Protein AF-A0A4S4ZX40-F1 (afdb_monomer_lite)

pLDDT: mean 78.34, std 11.12, range [43.69, 95.88]

Radius of gyration: 21.22 Å; chains: 1; bounding box: 62×54×47 Å

Structure (mmCIF, N/CA/C/O backbone):
data_AF-A0A4S4ZX40-F1
#
_entry.id   AF-A0A4S4ZX40-F1
#
loop_
_atom_site.group_PDB
_atom_site.id
_atom_site.type_symbol
_atom_site.label_atom_id
_atom_site.label_alt_id
_atom_site.label_comp_id
_atom_site.label_asym_id
_atom_site.label_entity_id
_atom_site.label_seq_id
_atom_site.pdbx_PDB_ins_code
_atom_site.Cartn_x
_atom_site.Cartn_y
_atom_site.Cartn_z
_atom_site.occupancy
_atom_site.B_iso_or_equiv
_atom_site.auth_seq_id
_atom_site.auth_comp_id
_atom_site.auth_asym_id
_atom_site.auth_atom_id
_atom_site.pdbx_PDB_model_num
ATOM 1 N N . MET A 1 1 ? 24.202 40.891 -24.559 1.00 53.03 1 MET A N 1
ATOM 2 C CA . MET A 1 1 ? 24.327 40.251 -23.229 1.00 53.03 1 MET A CA 1
ATOM 3 C C . MET A 1 1 ? 23.087 39.375 -22.987 1.00 53.03 1 MET A C 1
ATOM 5 O O . MET A 1 1 ? 22.323 39.650 -22.078 1.00 53.03 1 MET A O 1
ATOM 9 N N . GLU A 1 2 ? 22.856 38.345 -23.821 1.00 57.06 2 GLU A N 1
ATOM 10 C CA . GLU A 1 2 ? 21.586 37.573 -23.871 1.00 57.06 2 GLU A CA 1
ATOM 11 C C . GLU A 1 2 ? 21.808 36.047 -24.004 1.00 57.06 2 GLU A C 1
ATOM 13 O O . GLU A 1 2 ? 21.163 35.369 -24.791 1.00 57.06 2 GLU A O 1
ATOM 18 N N . VAL A 1 3 ? 22.753 35.474 -23.252 1.00 60.34 3 VAL A N 1
ATOM 19 C CA . VAL A 1 3 ? 23.106 34.036 -23.351 1.00 60.34 3 VAL A CA 1
ATOM 20 C C . VAL A 1 3 ? 22.563 33.105 -22.224 1.00 60.34 3 VAL A C 1
ATOM 22 O O . VAL A 1 3 ? 22.680 31.888 -22.374 1.00 60.34 3 VAL A O 1
ATOM 25 N N . PRO A 1 4 ? 21.921 33.547 -21.112 1.00 66.25 4 PRO A N 1
ATOM 26 C CA . PRO A 1 4 ? 21.525 32.604 -20.052 1.00 66.25 4 PRO A CA 1
ATOM 27 C C . PRO A 1 4 ? 20.227 31.813 -20.325 1.00 66.25 4 PRO A C 1
ATOM 29 O O . PRO A 1 4 ? 20.110 30.667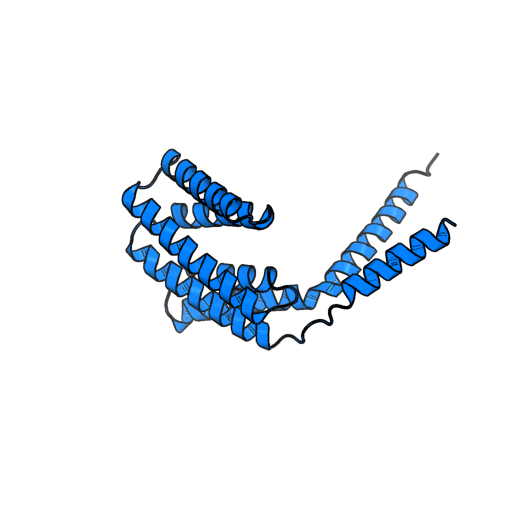 -19.887 1.00 66.25 4 PRO A O 1
ATOM 32 N N . LEU A 1 5 ? 19.257 32.363 -21.066 1.00 65.50 5 LEU A N 1
ATOM 33 C CA . LEU A 1 5 ? 17.928 31.741 -21.217 1.00 65.50 5 LEU A CA 1
ATOM 34 C C . LEU A 1 5 ? 17.917 30.546 -22.185 1.00 65.50 5 LEU A C 1
ATOM 36 O O . LEU A 1 5 ? 17.292 29.522 -21.894 1.00 65.50 5 LEU A O 1
ATOM 40 N N . GLU A 1 6 ? 18.667 30.615 -23.286 1.00 67.44 6 GLU A N 1
ATOM 41 C CA . GLU A 1 6 ? 18.732 29.521 -24.264 1.00 67.44 6 GLU A CA 1
ATOM 42 C C . GLU A 1 6 ? 19.413 28.267 -23.698 1.00 67.44 6 GLU A C 1
ATOM 44 O O . GLU A 1 6 ? 18.965 27.140 -23.932 1.00 67.44 6 GLU A O 1
ATOM 49 N N . GLN A 1 7 ? 20.444 28.445 -22.865 1.00 66.56 7 GLN A N 1
ATOM 50 C CA . GLN A 1 7 ? 21.125 27.336 -22.192 1.00 66.56 7 GLN A CA 1
ATOM 51 C C . GLN A 1 7 ? 20.225 26.662 -21.145 1.00 66.56 7 GLN A C 1
ATOM 53 O O . GLN A 1 7 ? 20.225 25.432 -21.021 1.00 66.56 7 GLN A O 1
ATOM 58 N N . MET A 1 8 ? 19.406 27.439 -20.424 1.00 61.94 8 MET A N 1
ATOM 59 C CA . MET A 1 8 ? 18.398 26.909 -19.497 1.00 61.94 8 MET A CA 1
ATOM 60 C C . MET A 1 8 ? 17.298 26.139 -20.238 1.00 61.94 8 MET A C 1
ATOM 62 O O . MET A 1 8 ? 16.892 25.063 -19.792 1.00 61.94 8 MET A O 1
ATOM 66 N N . TRP A 1 9 ? 16.851 26.624 -21.398 1.00 64.69 9 TRP A N 1
ATOM 67 C CA . TRP A 1 9 ? 15.854 25.945 -22.231 1.00 64.69 9 TRP A CA 1
ATOM 68 C C . TRP A 1 9 ? 16.387 24.660 -22.863 1.00 64.69 9 TRP A C 1
ATOM 70 O O . TRP A 1 9 ? 15.681 23.649 -22.870 1.00 64.69 9 TRP A O 1
ATOM 80 N N . ALA A 1 10 ? 17.639 24.643 -23.321 1.00 62.62 10 ALA A N 1
ATOM 81 C CA . ALA A 1 10 ? 18.286 23.439 -23.835 1.00 62.62 10 ALA A CA 1
ATOM 82 C C . ALA A 1 10 ? 18.445 22.367 -22.741 1.00 62.62 10 ALA A C 1
ATOM 84 O O . ALA A 1 10 ? 18.051 21.213 -22.940 1.00 62.62 10 ALA A O 1
ATOM 85 N N . ARG A 1 11 ? 18.917 22.747 -21.543 1.00 63.19 11 ARG A N 1
ATOM 86 C CA . ARG A 1 11 ? 19.001 21.847 -20.374 1.00 63.19 11 ARG A CA 1
ATOM 87 C C . ARG A 1 11 ? 17.622 21.354 -19.922 1.00 63.19 11 ARG A C 1
ATOM 89 O O . ARG A 1 11 ? 17.469 20.176 -19.596 1.00 63.19 11 ARG A O 1
ATOM 96 N N . SER A 1 12 ? 16.605 22.215 -19.965 1.00 67.94 12 SER A N 1
ATOM 97 C CA . SER A 1 12 ? 15.217 21.860 -19.651 1.00 67.94 12 SER A CA 1
ATOM 98 C C . SER A 1 12 ? 14.639 20.864 -20.662 1.00 67.94 12 SER A C 1
ATOM 100 O O . SER A 1 12 ? 14.124 19.819 -20.271 1.00 67.94 12 SER A O 1
ATOM 102 N N . ARG A 1 13 ? 14.807 21.095 -21.970 1.00 64.50 13 ARG A N 1
ATOM 103 C CA . ARG A 1 13 ? 14.329 20.187 -23.030 1.00 64.50 13 ARG A CA 1
ATOM 104 C C . ARG A 1 13 ? 14.999 18.814 -22.974 1.00 64.50 13 ARG A C 1
ATOM 106 O O . ARG A 1 13 ? 14.319 17.800 -23.143 1.00 64.50 13 ARG A O 1
ATOM 113 N N . LEU A 1 14 ? 16.300 18.762 -22.685 1.00 65.50 14 LEU A N 1
ATOM 114 C CA . LEU A 1 14 ? 17.032 17.509 -22.464 1.00 65.50 14 LEU A CA 1
ATOM 115 C C . LEU A 1 14 ? 16.528 16.775 -21.206 1.00 65.50 14 LEU A C 1
ATOM 117 O O . LEU A 1 14 ? 16.304 15.563 -21.243 1.00 65.50 14 LEU A O 1
ATOM 121 N N . SER A 1 15 ? 16.245 17.509 -20.125 1.00 77.00 15 SER A N 1
ATOM 122 C CA . SER A 1 15 ? 15.637 16.975 -18.896 1.00 77.00 15 SER A CA 1
ATOM 123 C C . SER A 1 15 ? 14.223 16.423 -19.132 1.00 77.00 15 SER A C 1
ATOM 125 O O . SER A 1 15 ? 13.904 15.321 -18.675 1.00 77.00 15 SER A O 1
ATOM 127 N N . VAL A 1 16 ? 13.388 17.129 -19.900 1.00 81.88 16 VAL A N 1
ATOM 128 C CA . VAL A 1 16 ? 12.015 16.717 -20.236 1.00 81.88 16 VAL A CA 1
ATOM 129 C C 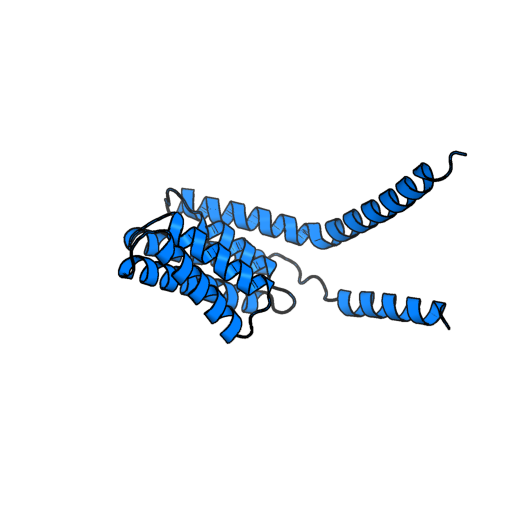. VAL A 1 16 ? 12.017 15.474 -21.120 1.00 81.88 16 VAL A C 1
ATOM 131 O O . VAL A 1 16 ? 11.327 14.509 -20.796 1.00 81.88 16 VAL A O 1
ATOM 134 N N . ARG A 1 17 ? 12.836 15.430 -22.180 1.00 80.31 17 ARG A N 1
ATOM 135 C CA . ARG A 1 17 ? 12.962 14.240 -23.041 1.00 80.31 17 ARG A CA 1
ATOM 136 C C . ARG A 1 17 ? 13.414 13.014 -22.248 1.00 80.31 17 ARG A C 1
ATOM 138 O O . ARG A 1 17 ? 12.835 11.940 -22.405 1.00 80.31 17 ARG A O 1
ATOM 145 N N . GLY A 1 18 ? 14.373 13.182 -21.335 1.00 81.56 18 GLY A N 1
ATOM 146 C CA . GLY A 1 18 ? 14.813 12.114 -20.435 1.00 81.56 18 GLY A CA 1
ATOM 147 C C . GLY A 1 18 ? 13.713 11.636 -19.479 1.00 81.56 18 GLY A C 1
ATOM 148 O O . GLY A 1 18 ? 13.552 10.432 -19.275 1.00 81.56 18 GLY A O 1
ATOM 149 N N . ARG A 1 19 ? 12.919 12.552 -18.909 1.00 81.69 19 ARG A N 1
ATOM 150 C CA . ARG A 1 19 ? 11.754 12.218 -18.065 1.00 81.69 19 ARG A CA 1
ATOM 151 C C . ARG A 1 19 ? 10.684 11.464 -18.857 1.00 81.69 19 ARG A C 1
ATOM 153 O O . ARG A 1 19 ? 10.195 10.442 -18.381 1.00 81.69 19 ARG A O 1
ATOM 160 N N . LEU A 1 20 ? 10.384 11.914 -20.074 1.00 87.06 20 LEU A N 1
ATOM 161 C CA . LEU A 1 20 ? 9.380 11.307 -20.947 1.00 87.06 20 LEU A CA 1
ATOM 162 C C . LEU A 1 20 ? 9.791 9.901 -21.398 1.00 87.06 20 LEU A C 1
ATOM 164 O O . LEU A 1 20 ? 8.974 8.985 -21.379 1.00 87.06 20 LEU A O 1
ATOM 168 N N . ALA A 1 21 ? 11.068 9.701 -21.737 1.00 80.38 21 ALA A N 1
ATOM 169 C CA . ALA A 1 21 ? 11.607 8.385 -22.072 1.00 80.38 21 ALA A CA 1
ATOM 170 C C . ALA A 1 21 ? 11.521 7.419 -20.878 1.00 80.38 21 ALA A C 1
ATOM 172 O O . ALA A 1 21 ? 11.084 6.277 -21.033 1.00 80.38 21 ALA A O 1
ATOM 173 N N . ARG A 1 22 ? 11.850 7.883 -19.662 1.00 77.38 22 ARG A N 1
ATOM 174 C CA . ARG A 1 22 ? 11.676 7.078 -18.442 1.00 77.38 22 ARG A CA 1
ATOM 175 C C . ARG A 1 22 ? 10.213 6.728 -18.191 1.00 77.38 22 ARG A C 1
ATOM 177 O O . ARG A 1 22 ? 9.938 5.577 -17.859 1.00 77.38 22 ARG A O 1
ATOM 184 N N . TRP A 1 23 ? 9.293 7.672 -18.376 1.00 84.38 23 TRP A N 1
ATOM 185 C CA . TRP A 1 23 ? 7.863 7.410 -18.229 1.00 84.38 23 TRP A CA 1
ATOM 186 C C . TRP A 1 23 ? 7.359 6.411 -19.274 1.00 84.38 23 TRP A C 1
ATOM 188 O O . TRP A 1 23 ? 6.785 5.402 -18.886 1.00 84.38 23 TRP A O 1
ATOM 198 N N . ARG A 1 24 ? 7.672 6.590 -20.566 1.00 82.75 24 ARG A N 1
ATOM 199 C CA . ARG A 1 24 ? 7.325 5.623 -21.632 1.00 82.75 24 ARG A CA 1
ATOM 200 C C . ARG A 1 24 ? 7.873 4.228 -21.344 1.00 82.75 24 ARG A C 1
ATOM 202 O O . ARG A 1 24 ? 7.204 3.239 -21.594 1.00 82.75 24 ARG A O 1
ATOM 209 N N . SER A 1 25 ? 9.060 4.138 -20.747 1.00 77.88 25 SER A N 1
ATOM 210 C CA . SER A 1 25 ? 9.650 2.854 -20.357 1.00 77.88 25 SER A CA 1
ATOM 211 C C . SER A 1 25 ? 8.920 2.152 -19.195 1.00 77.88 25 SER A C 1
ATOM 213 O O . SER A 1 25 ? 9.201 0.988 -18.921 1.00 77.88 25 SER A O 1
ATOM 215 N N . LYS A 1 26 ? 8.042 2.864 -18.475 1.00 79.44 26 LYS A N 1
ATOM 216 C CA . LYS A 1 26 ? 7.257 2.378 -17.328 1.00 79.44 26 LYS A CA 1
ATOM 217 C C . LYS A 1 26 ? 5.742 2.537 -17.525 1.00 79.44 26 LYS A C 1
ATOM 219 O O . LYS A 1 26 ? 4.989 2.175 -16.625 1.00 79.44 26 LYS A O 1
ATOM 224 N N . SER A 1 27 ? 5.285 3.059 -18.664 1.00 83.81 27 SER A N 1
ATOM 225 C CA . SER A 1 27 ? 3.883 3.438 -18.882 1.00 83.81 27 SER A CA 1
ATOM 226 C C . SER A 1 27 ? 2.946 2.243 -18.773 1.00 83.81 27 SER A C 1
ATOM 228 O O . SER A 1 27 ? 1.858 2.378 -18.230 1.00 83.81 27 SER A O 1
ATOM 230 N N . TRP A 1 28 ? 3.406 1.065 -19.199 1.00 83.50 28 TRP A N 1
ATOM 231 C CA . TRP A 1 28 ? 2.675 -0.186 -19.029 1.00 83.50 28 TRP A CA 1
ATOM 232 C C . TRP A 1 28 ? 2.375 -0.499 -17.558 1.00 83.50 28 TRP A C 1
ATOM 234 O O . TRP A 1 28 ? 1.237 -0.786 -17.211 1.00 83.50 28 TRP A O 1
ATOM 244 N N . VAL A 1 29 ? 3.375 -0.383 -16.675 1.00 80.81 29 VAL A N 1
ATOM 245 C CA . VAL A 1 29 ? 3.196 -0.623 -15.231 1.00 80.81 29 VAL A CA 1
ATOM 246 C C . VAL A 1 29 ? 2.250 0.412 -14.628 1.00 80.81 29 VAL A C 1
ATOM 248 O O . VAL A 1 29 ? 1.393 0.062 -13.827 1.00 80.81 29 VAL A O 1
ATOM 251 N N . VAL A 1 30 ? 2.367 1.678 -15.040 1.00 85.31 30 VAL A N 1
ATOM 252 C CA . VAL A 1 30 ? 1.467 2.748 -14.583 1.00 85.31 30 VAL A CA 1
ATOM 253 C C . VAL A 1 30 ? 0.022 2.458 -14.994 1.00 85.31 30 VAL A C 1
ATOM 255 O O . VAL A 1 30 ? -0.863 2.496 -14.144 1.00 85.31 30 VAL A O 1
ATOM 258 N N . ALA A 1 31 ? -0.211 2.127 -16.266 1.00 89.00 31 ALA A N 1
ATOM 259 C CA . ALA A 1 31 ? -1.538 1.799 -16.7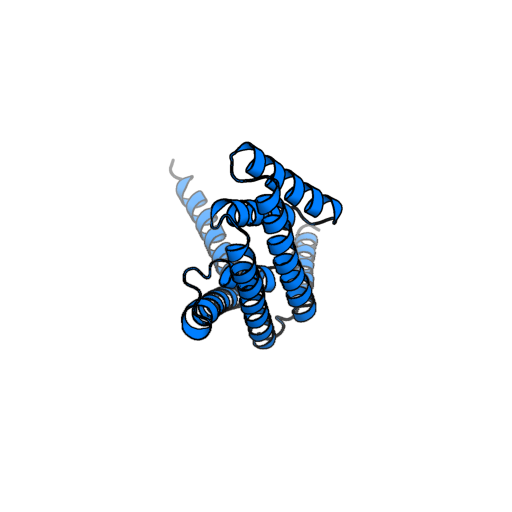81 1.00 89.00 31 ALA A CA 1
ATOM 260 C C . ALA A 1 31 ? -2.124 0.575 -16.072 1.00 89.00 31 ALA A C 1
ATOM 262 O O . ALA A 1 31 ? -3.272 0.594 -15.647 1.00 89.00 31 ALA A O 1
ATOM 263 N N . GLN A 1 32 ? -1.317 -0.463 -15.877 1.00 87.38 32 GLN A N 1
ATOM 264 C CA . GLN A 1 32 ? -1.746 -1.670 -15.190 1.00 87.38 32 GLN A CA 1
ATOM 265 C C . GLN A 1 32 ? -2.114 -1.406 -13.722 1.00 87.38 32 GLN A C 1
ATOM 267 O O . GLN A 1 32 ? -3.147 -1.891 -13.277 1.00 87.38 32 GLN A O 1
ATOM 272 N N . CYS A 1 33 ? -1.314 -0.639 -12.972 1.00 88.56 33 CYS A N 1
ATOM 273 C CA . CYS A 1 33 ? -1.660 -0.271 -11.597 1.00 88.56 33 CYS A CA 1
ATOM 274 C C . CYS A 1 33 ? -2.941 0.570 -11.542 1.00 88.56 33 CYS A C 1
ATOM 276 O O . CYS A 1 33 ? -3.765 0.347 -10.663 1.00 88.56 33 CYS A O 1
ATOM 278 N N . ALA A 1 34 ? -3.124 1.504 -12.481 1.00 91.31 34 ALA A N 1
ATOM 279 C CA . ALA A 1 34 ? -4.328 2.329 -12.554 1.00 91.31 34 ALA A CA 1
ATOM 280 C C . ALA A 1 34 ? -5.582 1.488 -12.850 1.00 91.31 34 ALA A C 1
ATOM 282 O O . ALA A 1 34 ? -6.593 1.631 -12.169 1.00 91.31 34 ALA A O 1
ATOM 283 N N . ILE A 1 35 ? -5.495 0.568 -13.816 1.00 94.19 35 ILE A N 1
ATOM 284 C CA . ILE A 1 35 ? -6.587 -0.356 -14.149 1.00 94.19 35 ILE A CA 1
ATOM 285 C C . ILE A 1 35 ? -6.871 -1.286 -12.968 1.00 94.19 35 ILE A C 1
ATOM 287 O O . ILE A 1 35 ? -8.022 -1.435 -12.582 1.00 94.19 35 ILE A O 1
ATOM 291 N N . ALA A 1 36 ? -5.839 -1.873 -12.357 1.00 92.06 36 ALA A N 1
ATOM 292 C CA . ALA A 1 36 ? -6.000 -2.749 -11.200 1.00 92.06 36 ALA A CA 1
ATOM 293 C C . ALA A 1 36 ? -6.653 -2.026 -10.013 1.00 92.06 36 ALA A C 1
ATOM 295 O O . ALA A 1 36 ? -7.526 -2.595 -9.370 1.00 92.06 36 ALA A O 1
ATOM 296 N N . ALA A 1 37 ? -6.286 -0.769 -9.751 1.00 93.38 37 ALA A N 1
ATOM 297 C CA . ALA A 1 37 ? -6.935 0.041 -8.725 1.00 93.38 37 ALA A CA 1
ATOM 298 C C . ALA A 1 37 ? -8.427 0.253 -9.025 1.00 93.38 37 ALA A C 1
ATOM 300 O O . ALA A 1 37 ? -9.262 0.033 -8.153 1.00 93.38 37 ALA A O 1
ATOM 301 N N . GLY A 1 38 ? -8.764 0.628 -10.265 1.00 94.62 38 GLY A N 1
ATOM 302 C CA . GLY A 1 38 ? -10.154 0.826 -10.685 1.00 94.62 38 GLY A CA 1
ATOM 303 C C . GLY A 1 38 ? -10.986 -0.457 -10.615 1.00 94.62 38 GLY A C 1
ATOM 304 O O . GLY A 1 38 ? -12.105 -0.437 -10.117 1.00 94.62 38 GLY A O 1
ATOM 305 N N . VAL A 1 39 ? -10.420 -1.587 -11.044 1.00 95.88 39 VAL A N 1
ATOM 306 C CA . VAL A 1 39 ? -11.080 -2.899 -10.970 1.00 95.88 39 VAL A CA 1
ATOM 307 C C . VAL A 1 39 ? -11.263 -3.344 -9.520 1.00 95.88 39 VAL A C 1
ATOM 309 O O . VAL A 1 39 ? -12.328 -3.840 -9.178 1.00 95.88 39 VAL A O 1
ATOM 312 N N . ALA A 1 40 ? -10.263 -3.148 -8.656 1.00 93.94 40 ALA A N 1
ATOM 313 C CA . ALA A 1 40 ? -10.376 -3.484 -7.239 1.00 93.94 40 ALA A CA 1
ATOM 314 C C . ALA A 1 40 ? -11.474 -2.671 -6.546 1.00 93.94 40 ALA A C 1
ATOM 316 O O . ALA A 1 40 ? -12.254 -3.243 -5.789 1.00 93.94 40 ALA A O 1
ATOM 317 N N . TRP A 1 41 ? -11.568 -1.373 -6.851 1.00 95.06 41 TRP A N 1
ATOM 318 C CA . TRP A 1 41 ? -12.667 -0.536 -6.376 1.00 95.06 41 TRP A CA 1
ATOM 319 C C . TRP A 1 41 ? -14.016 -1.059 -6.864 1.00 95.06 41 TRP A C 1
ATOM 321 O O . TRP A 1 41 ? -14.896 -1.292 -6.050 1.00 95.06 41 TRP A O 1
ATOM 331 N N . TRP A 1 42 ? -14.170 -1.267 -8.174 1.00 95.19 42 TRP A N 1
ATOM 332 C CA . TRP A 1 42 ? -15.429 -1.723 -8.769 1.00 95.19 42 TRP A CA 1
ATOM 333 C C . TRP A 1 42 ? -15.891 -3.065 -8.188 1.00 95.19 42 TRP A C 1
ATOM 335 O O . TRP A 1 42 ? -17.052 -3.226 -7.834 1.00 95.19 42 TRP A O 1
ATOM 345 N N . ILE A 1 43 ? -14.976 -4.022 -8.002 1.00 93.44 43 ILE A N 1
ATOM 346 C CA . ILE A 1 43 ? -15.317 -5.308 -7.379 1.00 93.44 43 ILE A CA 1
ATOM 347 C C . ILE A 1 43 ? -15.788 -5.102 -5.936 1.00 93.44 43 ILE A C 1
ATOM 349 O O . ILE A 1 43 ? -16.805 -5.663 -5.540 1.00 93.44 43 ILE A O 1
ATOM 353 N N . ALA A 1 44 ? -15.074 -4.306 -5.143 1.00 90.69 44 ALA A N 1
ATOM 354 C CA . ALA A 1 44 ? -15.427 -4.105 -3.743 1.00 90.69 44 ALA A CA 1
ATOM 355 C C . ALA A 1 44 ? -16.725 -3.290 -3.569 1.00 90.69 44 ALA A C 1
ATOM 357 O O . ALA A 1 44 ? -17.557 -3.646 -2.737 1.00 90.69 44 ALA A O 1
ATOM 358 N N . ALA A 1 45 ? -16.939 -2.250 -4.380 1.00 90.31 45 ALA A N 1
ATOM 359 C CA . ALA A 1 45 ? -18.123 -1.398 -4.296 1.00 90.31 45 ALA A CA 1
ATOM 360 C C . ALA A 1 45 ? -19.360 -2.081 -4.889 1.00 90.31 45 ALA A C 1
ATOM 362 O O . ALA A 1 45 ? -20.361 -2.261 -4.205 1.00 90.31 45 ALA A O 1
ATOM 363 N N . ASP A 1 46 ? -19.287 -2.484 -6.159 1.00 92.38 46 ASP A N 1
ATOM 364 C CA . ASP A 1 46 ? -20.458 -2.896 -6.935 1.00 92.38 46 ASP A CA 1
ATOM 365 C C . ASP A 1 46 ? -20.759 -4.394 -6.807 1.00 92.38 46 ASP A C 1
ATOM 367 O O . ASP A 1 46 ? -21.913 -4.804 -6.914 1.00 92.38 46 ASP A O 1
ATOM 371 N N . LEU A 1 47 ? -19.734 -5.225 -6.587 1.00 91.81 47 LEU A N 1
ATOM 372 C CA . LEU A 1 47 ? -19.894 -6.682 -6.527 1.00 91.81 47 LEU A CA 1
ATOM 373 C C . LEU A 1 47 ? -20.043 -7.201 -5.094 1.00 91.81 47 LEU A C 1
ATOM 375 O O . LEU A 1 47 ? -20.825 -8.119 -4.856 1.00 91.81 47 LEU A O 1
ATOM 379 N N . VAL A 1 48 ? -19.286 -6.633 -4.151 1.00 89.31 48 VAL A N 1
ATOM 380 C CA . VAL A 1 48 ? -19.320 -7.017 -2.728 1.00 89.31 48 VAL A CA 1
ATOM 381 C C . VAL A 1 48 ? -20.241 -6.103 -1.910 1.00 89.31 48 VAL A C 1
ATOM 383 O O . VAL A 1 48 ? -20.793 -6.549 -0.907 1.00 89.31 48 VAL A O 1
ATOM 386 N N . GLY A 1 49 ? -20.481 -4.866 -2.359 1.00 86.75 49 GLY A N 1
ATOM 387 C CA . GLY A 1 49 ? -21.412 -3.939 -1.710 1.00 86.75 49 GLY A CA 1
ATOM 388 C C . GLY A 1 49 ? -20.786 -3.074 -0.613 1.00 86.75 49 GLY A C 1
ATOM 389 O O . GLY A 1 49 ? -21.498 -2.612 0.275 1.00 86.75 49 GLY A O 1
ATOM 390 N N . HIS A 1 50 ? -19.467 -2.867 -0.622 1.00 85.50 50 HIS A N 1
ATOM 391 C CA . HIS A 1 50 ? -18.816 -1.978 0.341 1.00 85.50 50 HIS A CA 1
ATOM 392 C C . HIS A 1 50 ? -19.098 -0.508 0.001 1.00 85.50 50 HIS A C 1
ATOM 394 O O . HIS A 1 50 ? -18.798 -0.056 -1.101 1.00 85.50 50 HIS A O 1
ATOM 400 N N . GLU A 1 51 ? -19.605 0.271 0.961 1.00 82.31 51 GLU A N 1
ATOM 401 C CA . GLU A 1 51 ? -19.924 1.691 0.735 1.00 82.31 51 GLU A CA 1
ATOM 402 C C . GLU A 1 51 ? -18.679 2.552 0.458 1.00 82.31 51 GLU A C 1
ATOM 404 O O . GLU A 1 51 ? -18.731 3.507 -0.316 1.00 82.31 51 GLU A O 1
ATOM 409 N N . THR A 1 52 ? -17.542 2.224 1.086 1.00 81.62 52 THR A N 1
ATOM 410 C CA . THR A 1 52 ? -16.291 2.996 0.979 1.00 81.62 52 THR A CA 1
ATOM 411 C C . THR A 1 52 ? -15.054 2.089 0.855 1.00 81.62 52 THR A C 1
ATOM 413 O O . THR A 1 52 ? -14.259 1.990 1.793 1.00 81.62 52 THR A O 1
ATOM 416 N N . PRO A 1 53 ? -14.833 1.432 -0.303 1.00 86.25 53 PRO A N 1
ATOM 417 C CA . PRO A 1 53 ? -13.789 0.420 -0.471 1.00 86.25 53 PRO A CA 1
ATOM 418 C C . PRO A 1 53 ? -12.393 1.022 -0.697 1.00 86.25 53 PRO A C 1
ATOM 420 O O . PRO A 1 53 ? -11.734 0.813 -1.719 1.00 86.25 53 PRO A O 1
ATOM 423 N N . PHE A 1 54 ? -11.931 1.843 0.244 1.00 84.75 54 PHE A N 1
ATOM 424 C CA . PHE A 1 54 ? -10.694 2.613 0.113 1.00 84.75 54 PHE A CA 1
ATOM 425 C C . PHE A 1 54 ? -9.440 1.726 0.099 1.00 84.75 54 PHE A C 1
ATOM 427 O O . PHE A 1 54 ? -8.436 2.065 -0.533 1.00 84.75 54 PHE A O 1
ATOM 434 N N . PHE A 1 55 ? -9.482 0.574 0.771 1.00 85.50 55 PHE A N 1
ATOM 435 C CA . PHE A 1 55 ? -8.307 -0.277 0.966 1.00 85.50 55 PHE A CA 1
ATOM 436 C C . PHE A 1 55 ? -8.051 -1.214 -0.216 1.00 85.50 55 PHE A C 1
ATOM 438 O O . PHE A 1 55 ? -6.893 -1.544 -0.486 1.00 85.50 55 PHE A O 1
ATOM 445 N N . ALA A 1 56 ? -9.087 -1.572 -0.978 1.00 89.19 56 ALA A N 1
ATOM 446 C CA . ALA A 1 56 ? -8.973 -2.423 -2.159 1.00 89.19 56 ALA A CA 1
ATOM 447 C C . ALA A 1 56 ? -8.031 -1.851 -3.243 1.00 89.19 56 ALA A C 1
ATOM 449 O O . ALA A 1 56 ? -7.062 -2.527 -3.611 1.00 89.19 56 ALA A O 1
ATOM 450 N N . PRO A 1 57 ? -8.200 -0.607 -3.737 1.00 90.25 57 PRO A N 1
ATOM 451 C CA . PRO A 1 57 ? -7.276 -0.040 -4.719 1.00 90.25 57 PRO A CA 1
ATOM 452 C C . PRO A 1 57 ? -5.862 0.147 -4.155 1.00 90.25 57 PRO A C 1
ATOM 454 O O . PRO A 1 57 ? -4.881 -0.032 -4.878 1.00 90.25 57 PRO A O 1
ATOM 457 N N . ILE A 1 58 ? -5.729 0.470 -2.866 1.00 87.19 58 ILE A N 1
ATOM 458 C CA . ILE A 1 58 ? -4.430 0.646 -2.209 1.00 87.19 58 ILE A CA 1
ATOM 459 C C . ILE A 1 58 ? -3.663 -0.671 -2.179 1.00 87.19 58 ILE A C 1
ATOM 461 O O . ILE A 1 58 ? -2.513 -0.720 -2.623 1.00 87.19 58 ILE A O 1
ATOM 465 N N . ALA A 1 59 ? -4.298 -1.739 -1.698 1.00 86.44 59 ALA A N 1
ATOM 466 C CA . ALA A 1 59 ? -3.701 -3.065 -1.656 1.00 86.44 59 ALA A CA 1
ATOM 467 C C . ALA A 1 59 ? -3.293 -3.523 -3.063 1.00 86.44 59 ALA A C 1
ATOM 469 O O . ALA A 1 59 ? -2.190 -4.052 -3.236 1.00 86.44 59 ALA A O 1
ATOM 470 N N . ALA A 1 60 ? -4.111 -3.231 -4.081 1.00 90.00 60 ALA A N 1
ATOM 471 C CA . ALA A 1 60 ? -3.783 -3.536 -5.468 1.00 90.00 60 ALA A CA 1
ATOM 472 C C . ALA A 1 60 ? -2.509 -2.807 -5.944 1.00 90.00 60 ALA A C 1
ATOM 474 O O . ALA A 1 60 ? -1.579 -3.423 -6.478 1.00 90.00 60 ALA A O 1
ATOM 475 N N . VAL A 1 61 ? -2.426 -1.492 -5.718 1.00 87.88 61 VAL A N 1
ATOM 476 C CA . VAL A 1 61 ? -1.303 -0.653 -6.167 1.00 87.88 61 VAL A CA 1
ATOM 477 C C . VAL A 1 61 ? -0.014 -0.969 -5.415 1.00 87.88 61 VAL A C 1
ATOM 479 O O . VAL A 1 61 ? 1.040 -1.078 -6.042 1.00 87.88 61 VAL A O 1
ATOM 482 N N . VAL A 1 62 ? -0.070 -1.134 -4.092 1.00 82.12 62 VAL A N 1
ATOM 483 C CA . VAL A 1 62 ? 1.111 -1.422 -3.260 1.00 82.12 62 VAL A CA 1
ATOM 484 C C . VAL A 1 62 ? 1.694 -2.792 -3.616 1.00 82.12 62 VAL A C 1
ATOM 486 O O . VAL A 1 62 ? 2.914 -2.928 -3.777 1.00 82.12 62 VAL A O 1
ATOM 489 N N . SER A 1 63 ? 0.836 -3.786 -3.845 1.00 83.06 63 SER A N 1
ATOM 490 C CA . SER A 1 63 ? 1.263 -5.134 -4.229 1.00 83.06 63 SER A CA 1
ATOM 491 C C . SER A 1 63 ? 1.878 -5.169 -5.631 1.00 83.06 63 SER A C 1
ATOM 493 O O . SER A 1 63 ? 2.927 -5.783 -5.844 1.00 83.06 63 SER A O 1
ATOM 495 N N . LEU A 1 64 ? 1.299 -4.452 -6.599 1.00 82.38 64 LEU A N 1
ATOM 496 C CA . LEU A 1 64 ? 1.848 -4.372 -7.958 1.00 82.38 64 LEU A CA 1
ATOM 497 C C . LEU A 1 64 ? 3.107 -3.500 -8.055 1.00 82.38 64 LEU A C 1
ATOM 499 O O . LEU A 1 64 ? 4.034 -3.846 -8.792 1.00 82.38 64 LEU A O 1
ATOM 503 N N . GLY A 1 65 ? 3.153 -2.384 -7.326 1.00 74.12 65 GLY A N 1
ATOM 504 C CA . GLY A 1 65 ? 4.212 -1.375 -7.404 1.00 74.12 65 GLY A CA 1
ATOM 505 C C . GLY A 1 65 ? 5.554 -1.812 -6.809 1.00 74.12 65 GLY A C 1
ATOM 506 O O . GLY A 1 65 ? 6.599 -1.283 -7.191 1.00 74.12 65 GLY A O 1
ATOM 507 N N . THR A 1 66 ? 5.542 -2.799 -5.912 1.00 61.97 66 THR A N 1
ATOM 508 C CA . THR A 1 66 ? 6.731 -3.316 -5.208 1.00 61.97 66 THR A CA 1
ATOM 509 C C . THR A 1 66 ? 7.323 -4.575 -5.849 1.00 61.97 66 THR A C 1
ATOM 511 O O . THR A 1 66 ? 8.410 -5.019 -5.476 1.00 61.97 66 THR A O 1
ATOM 514 N N . SER A 1 67 ? 6.647 -5.139 -6.849 1.00 59.25 67 SER A N 1
ATOM 515 C CA . SER A 1 67 ? 6.947 -6.456 -7.403 1.00 59.25 67 SER A CA 1
ATOM 516 C C . SER A 1 67 ? 7.921 -6.398 -8.587 1.00 59.25 67 SER A C 1
ATOM 518 O O . SER A 1 67 ? 7.529 -6.536 -9.746 1.00 59.25 67 SER A O 1
ATOM 520 N N . TYR A 1 68 ? 9.212 -6.203 -8.299 1.00 54.62 68 TYR A N 1
ATOM 521 C CA . TYR A 1 68 ? 10.299 -6.307 -9.283 1.00 54.62 68 TYR A CA 1
ATOM 522 C C . TYR A 1 68 ? 10.939 -7.711 -9.241 1.00 54.62 68 TYR A C 1
ATOM 524 O O . TYR A 1 68 ? 11.404 -8.158 -8.199 1.00 54.62 68 TYR A O 1
ATOM 532 N N . GLY A 1 69 ? 10.982 -8.419 -10.376 1.00 55.47 69 GLY A N 1
ATOM 533 C CA . GLY A 1 69 ? 11.763 -9.658 -10.557 1.00 55.47 69 GLY A CA 1
ATOM 534 C C . GLY A 1 69 ? 11.115 -10.971 -10.081 1.00 55.47 69 GLY A C 1
ATOM 535 O O . GLY A 1 69 ? 11.173 -11.947 -10.819 1.00 55.47 69 GLY A O 1
ATOM 536 N N . GLN A 1 70 ? 10.446 -11.006 -8.920 1.00 56.56 70 GLN A N 1
ATOM 537 C CA . GLN A 1 70 ? 9.707 -12.185 -8.410 1.00 56.56 70 GLN A CA 1
ATOM 538 C C . GLN A 1 70 ? 8.240 -11.844 -8.135 1.00 56.56 70 GLN A C 1
ATOM 540 O O . GLN A 1 70 ? 7.786 -11.754 -6.995 1.00 56.56 70 GLN A O 1
ATOM 545 N N . ARG A 1 71 ? 7.508 -11.588 -9.222 1.00 72.06 71 ARG A N 1
ATOM 546 C CA . ARG A 1 71 ? 6.272 -10.808 -9.175 1.00 72.06 71 ARG A CA 1
ATOM 547 C C . ARG A 1 71 ? 5.164 -11.424 -8.324 1.00 72.06 71 ARG A C 1
ATOM 549 O O . ARG A 1 71 ? 4.644 -10.749 -7.451 1.00 72.06 71 ARG A O 1
ATOM 556 N N . LEU A 1 72 ? 4.827 -12.692 -8.553 1.00 77.56 72 LEU A N 1
ATOM 557 C CA . LEU A 1 72 ? 3.713 -13.343 -7.855 1.00 77.56 72 LEU A CA 1
ATOM 558 C C . LEU A 1 72 ? 3.987 -13.505 -6.360 1.00 77.56 72 LEU A C 1
ATOM 560 O O . LEU A 1 72 ? 3.183 -13.075 -5.542 1.00 77.56 72 LEU A O 1
ATOM 564 N N . ARG A 1 73 ? 5.156 -14.055 -6.009 1.00 78.50 73 ARG A N 1
ATOM 565 C CA . ARG A 1 73 ? 5.572 -14.218 -4.612 1.00 78.50 73 ARG A CA 1
ATOM 566 C C . ARG A 1 73 ? 5.557 -12.881 -3.874 1.00 78.50 73 ARG A C 1
ATOM 568 O O . ARG A 1 73 ? 5.021 -12.805 -2.776 1.00 78.50 73 ARG A O 1
ATOM 575 N N . ARG A 1 74 ? 6.076 -11.821 -4.501 1.00 78.19 74 ARG A N 1
ATOM 576 C CA . ARG A 1 74 ? 6.096 -10.492 -3.889 1.00 78.19 74 ARG A CA 1
ATOM 577 C C . ARG A 1 74 ? 4.697 -9.898 -3.725 1.00 78.19 74 ARG A C 1
ATOM 579 O O . ARG A 1 74 ? 4.425 -9.333 -2.674 1.00 78.19 74 ARG A O 1
ATOM 586 N N . VAL A 1 75 ? 3.809 -10.060 -4.708 1.00 80.50 75 VAL A N 1
ATOM 587 C CA . VAL A 1 75 ? 2.398 -9.651 -4.585 1.00 80.50 75 VAL A CA 1
ATOM 588 C C . VAL A 1 75 ? 1.735 -10.367 -3.408 1.00 80.50 75 VAL A C 1
ATOM 590 O O . VAL A 1 75 ? 1.070 -9.704 -2.618 1.00 80.50 75 VAL A O 1
ATOM 593 N N . VAL A 1 76 ? 1.942 -11.681 -3.252 1.00 80.50 76 VAL A N 1
ATOM 594 C CA . VAL A 1 76 ? 1.397 -12.452 -2.119 1.00 80.50 76 VAL A CA 1
ATOM 595 C C . VAL A 1 76 ? 1.959 -11.949 -0.790 1.00 80.50 76 VAL A C 1
ATOM 597 O O . VAL A 1 76 ? 1.185 -11.612 0.099 1.00 80.50 76 VAL A O 1
ATOM 600 N N . GLU A 1 77 ? 3.285 -11.846 -0.656 1.00 80.19 77 GLU A N 1
ATOM 601 C CA . GLU A 1 77 ? 3.944 -11.354 0.565 1.00 80.19 77 GLU A CA 1
ATOM 602 C C . GLU A 1 77 ? 3.420 -9.973 0.977 1.00 80.19 77 GLU A C 1
ATOM 604 O O . GLU A 1 77 ? 3.120 -9.737 2.144 1.00 80.19 77 GLU A O 1
ATOM 609 N N . VAL A 1 78 ? 3.278 -9.065 0.010 1.00 78.50 78 VAL A N 1
ATOM 610 C CA . VAL A 1 78 ? 2.819 -7.696 0.259 1.00 78.50 78 VAL A CA 1
ATOM 611 C C . VAL A 1 78 ? 1.330 -7.658 0.576 1.00 78.50 78 VAL A C 1
ATOM 613 O O . VAL A 1 78 ? 0.943 -6.958 1.504 1.00 78.50 78 VAL A O 1
ATOM 616 N N . THR A 1 79 ? 0.507 -8.441 -0.120 1.00 77.38 79 THR A N 1
ATOM 617 C CA . THR A 1 79 ? -0.927 -8.566 0.183 1.00 77.38 79 THR A CA 1
ATOM 618 C C . THR A 1 79 ? -1.134 -9.058 1.612 1.00 77.38 79 THR A C 1
ATOM 620 O O . THR A 1 79 ? -1.887 -8.448 2.367 1.00 77.38 79 THR A O 1
ATOM 623 N N . LEU A 1 80 ? -0.429 -10.123 2.007 1.00 78.94 80 LEU A N 1
ATOM 624 C CA . LEU A 1 80 ? -0.492 -10.660 3.366 1.00 78.94 80 LEU A CA 1
ATOM 625 C C . LEU A 1 80 ? 0.002 -9.633 4.388 1.00 78.94 80 LEU A C 1
ATOM 627 O O . LEU A 1 80 ? -0.645 -9.436 5.411 1.00 78.94 80 LEU A O 1
ATOM 631 N N . GLY A 1 81 ? 1.095 -8.928 4.090 1.00 75.56 81 GLY A N 1
ATOM 632 C CA . GLY A 1 81 ? 1.605 -7.853 4.939 1.00 75.56 81 GLY A CA 1
ATOM 633 C C . GLY A 1 81 ? 0.603 -6.712 5.133 1.00 75.56 81 GLY A C 1
ATOM 634 O O . GLY A 1 81 ? 0.413 -6.257 6.258 1.00 75.56 81 GLY A O 1
ATOM 635 N N . VAL A 1 82 ? -0.078 -6.277 4.068 1.00 76.94 82 VAL A N 1
ATOM 636 C CA . VAL A 1 82 ? -1.127 -5.246 4.139 1.00 76.94 82 VAL A CA 1
ATOM 637 C C . VAL A 1 82 ? -2.321 -5.749 4.948 1.00 76.94 82 VAL A C 1
ATOM 639 O O . VAL A 1 82 ? -2.773 -5.041 5.842 1.00 76.94 82 VAL A O 1
ATOM 642 N N . ALA A 1 83 ? -2.792 -6.974 4.703 1.00 77.12 83 ALA A N 1
ATOM 643 C CA . ALA A 1 83 ? -3.915 -7.555 5.437 1.00 77.12 83 ALA A CA 1
ATOM 644 C C . ALA A 1 83 ? -3.622 -7.682 6.944 1.00 77.12 83 ALA A C 1
ATOM 646 O O . ALA A 1 83 ? -4.444 -7.280 7.767 1.00 77.12 83 ALA A O 1
ATOM 647 N N . ILE A 1 84 ? -2.434 -8.179 7.310 1.00 74.00 84 ILE A N 1
ATOM 648 C CA . ILE A 1 84 ? -1.984 -8.274 8.707 1.00 74.00 84 ILE A CA 1
ATOM 649 C C . ILE A 1 84 ? -1.838 -6.875 9.314 1.00 74.00 84 ILE A C 1
ATOM 651 O O . ILE A 1 84 ? -2.318 -6.635 10.417 1.00 74.00 84 ILE A O 1
ATOM 655 N N . GLY A 1 85 ? -1.213 -5.937 8.596 1.00 72.06 85 GLY A N 1
ATOM 656 C CA . GLY A 1 85 ? -1.005 -4.570 9.072 1.00 72.06 85 GLY A CA 1
ATOM 657 C C . GLY A 1 85 ? -2.315 -3.833 9.348 1.00 72.06 85 GLY A C 1
ATOM 658 O O . GLY A 1 85 ? -2.441 -3.187 10.384 1.00 72.06 85 GLY A O 1
ATOM 659 N N . VAL A 1 86 ? -3.306 -3.975 8.463 1.00 74.12 86 VAL A N 1
ATOM 660 C CA . VAL A 1 86 ? -4.654 -3.413 8.637 1.00 74.12 86 VAL A CA 1
ATOM 661 C C . VAL A 1 86 ? -5.337 -3.998 9.873 1.00 74.12 86 VAL A C 1
ATOM 663 O O . VAL A 1 86 ? -5.905 -3.240 10.657 1.00 74.12 86 VAL A O 1
ATOM 666 N N . LEU A 1 87 ? -5.240 -5.315 10.071 1.00 72.88 87 LEU A N 1
ATOM 667 C CA . LEU A 1 87 ? -5.845 -6.013 11.206 1.00 72.88 87 LEU A CA 1
ATOM 668 C C . LEU A 1 87 ? -5.194 -5.622 12.541 1.00 72.88 87 LEU A C 1
ATOM 670 O O . LEU A 1 87 ? -5.892 -5.338 13.510 1.00 72.88 87 LEU A O 1
ATOM 674 N N . VAL A 1 88 ? -3.861 -5.548 12.592 1.00 74.00 88 VAL A N 1
ATOM 675 C CA . VAL A 1 88 ? -3.120 -5.121 13.791 1.00 74.00 88 VAL A CA 1
ATOM 676 C C . VAL A 1 88 ? -3.397 -3.655 14.115 1.00 74.00 88 VAL A C 1
ATOM 678 O O . VAL A 1 88 ? -3.633 -3.319 15.274 1.00 74.00 88 VAL A O 1
ATOM 681 N N . ALA A 1 89 ? -3.381 -2.779 13.108 1.00 72.31 89 ALA A N 1
ATOM 682 C CA . ALA A 1 89 ? -3.665 -1.363 13.304 1.00 72.31 89 ALA A CA 1
ATOM 683 C C . ALA A 1 89 ? -5.093 -1.145 13.816 1.00 72.31 89 ALA A C 1
ATOM 685 O O . ALA A 1 89 ? -5.285 -0.332 14.716 1.00 72.31 89 ALA A O 1
ATOM 686 N N . ASP A 1 90 ? -6.075 -1.890 13.301 1.00 74.25 90 ASP A N 1
ATOM 687 C CA . ASP A 1 90 ? -7.439 -1.819 13.817 1.00 74.25 90 ASP A CA 1
ATOM 688 C C . ASP A 1 90 ? -7.545 -2.281 15.273 1.00 74.25 90 ASP A C 1
ATOM 690 O O . ASP A 1 90 ? -8.103 -1.558 16.096 1.00 74.25 90 ASP A O 1
ATOM 694 N N . LEU A 1 91 ? -6.935 -3.422 15.612 1.00 73.62 91 LEU A N 1
ATOM 695 C CA . LEU A 1 91 ? -6.942 -3.936 16.979 1.00 73.62 91 LEU A CA 1
ATOM 696 C C . LEU A 1 91 ? -6.328 -2.920 17.953 1.00 73.62 91 LEU A C 1
ATOM 698 O O 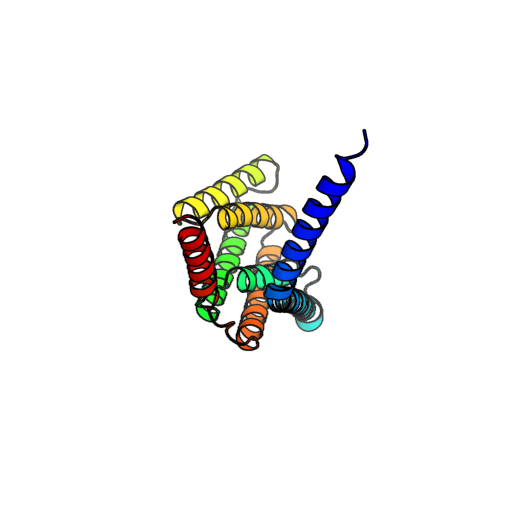. LEU A 1 91 ? -6.872 -2.671 19.024 1.00 73.62 91 LEU A O 1
ATO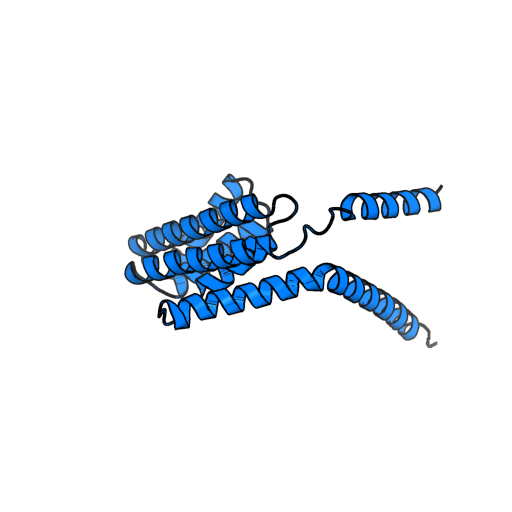M 702 N N . LEU A 1 92 ? -5.228 -2.271 17.568 1.00 72.31 92 LEU A N 1
ATOM 703 C CA . LEU A 1 92 ? -4.634 -1.200 18.368 1.00 72.31 92 LEU A CA 1
ATOM 704 C C . LEU A 1 92 ? -5.596 -0.014 18.543 1.00 72.31 92 LEU A C 1
ATOM 706 O O . LEU A 1 92 ? -5.733 0.494 19.655 1.00 72.31 92 LEU A O 1
ATOM 710 N N . VAL A 1 93 ? -6.305 0.403 17.491 1.00 71.38 93 VAL A N 1
ATOM 711 C CA . VAL A 1 93 ? -7.314 1.475 17.578 1.00 71.38 93 VAL A CA 1
ATOM 712 C C . VAL A 1 93 ? -8.466 1.078 18.502 1.00 71.38 93 VAL A C 1
ATOM 714 O O . VAL A 1 93 ? -8.905 1.905 19.301 1.00 71.38 93 VAL A O 1
ATOM 717 N N . THR A 1 94 ? -8.932 -0.175 18.452 1.00 70.88 94 THR A N 1
ATOM 718 C CA . THR A 1 94 ? -10.057 -0.628 19.288 1.00 70.88 94 THR A CA 1
ATOM 719 C C . THR A 1 94 ? -9.724 -0.558 20.780 1.00 70.88 94 THR A C 1
ATOM 721 O O . THR A 1 94 ? -10.587 -0.223 21.585 1.00 70.88 94 THR A O 1
ATOM 724 N N . TRP A 1 95 ? -8.475 -0.855 21.152 1.00 71.81 95 TRP A N 1
ATOM 725 C CA . TRP A 1 95 ? -8.032 -0.881 22.551 1.00 71.81 95 TRP A CA 1
ATOM 726 C C . TRP A 1 95 ? -7.615 0.491 23.095 1.00 71.81 95 TRP A C 1
ATOM 728 O O . TRP A 1 95 ? -7.807 0.763 24.277 1.00 71.81 95 TRP A O 1
ATOM 738 N N . ILE A 1 96 ? -7.022 1.348 22.260 1.00 71.88 96 ILE A N 1
ATOM 739 C CA . ILE A 1 96 ? -6.424 2.626 22.690 1.00 71.88 96 ILE A CA 1
ATOM 740 C C . ILE A 1 96 ? -7.422 3.797 22.503 1.00 71.88 96 ILE A C 1
ATOM 742 O O . ILE A 1 96 ? -7.324 4.833 23.169 1.00 71.88 96 ILE A O 1
ATOM 746 N N . GLY A 1 97 ? -8.426 3.629 21.638 1.00 68.06 97 GLY A N 1
ATOM 747 C CA . GLY A 1 97 ? -9.416 4.651 21.302 1.00 68.06 97 GLY A CA 1
ATOM 748 C C . GLY A 1 97 ? -8.920 5.658 20.258 1.00 68.06 97 GLY A C 1
ATOM 749 O O . GLY A 1 97 ? -7.829 5.537 19.701 1.00 68.06 97 GLY A O 1
ATOM 750 N N . SER A 1 98 ? -9.737 6.675 19.979 1.00 70.06 98 SER A N 1
ATOM 751 C CA . SER A 1 98 ? -9.465 7.693 18.955 1.00 70.06 98 SER A CA 1
ATOM 752 C C . SER A 1 98 ? -8.956 9.006 19.560 1.00 70.06 98 SER A C 1
ATOM 754 O O . SER A 1 98 ? -9.614 9.587 20.424 1.00 70.06 98 SER A O 1
ATOM 756 N N . GLY A 1 99 ? -7.827 9.520 19.066 1.00 79.38 99 GLY A N 1
ATOM 757 C CA . GLY A 1 99 ? -7.314 10.844 19.428 1.00 79.38 99 GLY A CA 1
ATOM 758 C C . GLY A 1 99 ? -5.888 11.103 18.933 1.00 79.38 99 GLY A C 1
ATOM 759 O O . GLY A 1 99 ? -5.224 10.220 18.388 1.00 79.38 99 GLY A O 1
ATOM 760 N N . ALA A 1 100 ? -5.419 12.346 19.087 1.00 85.25 100 ALA A N 1
ATOM 761 C CA . ALA A 1 100 ? -4.151 12.796 18.504 1.00 85.25 100 ALA A CA 1
ATOM 762 C C . ALA A 1 100 ? -2.930 12.036 19.050 1.00 85.25 100 ALA A C 1
ATOM 764 O O . ALA A 1 100 ? -2.017 11.704 18.294 1.00 85.25 100 ALA A O 1
ATOM 765 N N . TRP A 1 101 ? -2.917 11.726 20.350 1.00 86.38 101 TRP A N 1
ATOM 766 C CA . TRP A 1 101 ? -1.809 10.988 20.955 1.00 86.38 101 TRP A CA 1
ATOM 767 C C . TRP A 1 101 ? -1.864 9.493 20.606 1.00 86.38 101 TRP A C 1
ATOM 769 O O . TRP A 1 101 ? -0.814 8.895 20.370 1.00 86.38 101 TRP A O 1
ATOM 779 N N . GLN A 1 102 ? -3.064 8.905 20.488 1.00 84.06 102 GLN A N 1
ATOM 780 C CA . GLN A 1 102 ? -3.244 7.522 20.037 1.00 84.06 102 GLN A CA 1
ATOM 781 C C . GLN A 1 102 ? -2.747 7.335 18.606 1.00 84.06 102 GLN A C 1
ATOM 783 O O . GLN A 1 102 ? -2.012 6.391 18.323 1.00 84.06 102 GLN A O 1
ATOM 788 N N . LEU A 1 103 ? -3.084 8.272 17.717 1.00 85.19 103 LEU A N 1
ATOM 789 C CA . LEU A 1 103 ? -2.590 8.285 16.344 1.00 85.19 103 LEU A CA 1
ATOM 790 C C . LEU A 1 103 ? -1.057 8.350 16.307 1.00 85.19 103 LEU A C 1
ATOM 792 O O . LEU A 1 103 ? -0.424 7.578 15.589 1.00 85.19 103 LEU A O 1
ATOM 796 N N . GLY A 1 104 ? -0.460 9.231 17.118 1.00 88.38 104 GLY A N 1
ATOM 797 C CA . GLY A 1 104 ? 0.994 9.328 17.253 1.00 88.38 104 GLY A CA 1
ATOM 798 C C . GLY A 1 104 ? 1.633 8.006 17.688 1.00 88.38 104 GLY A C 1
ATOM 799 O O . GLY A 1 104 ? 2.623 7.578 17.096 1.00 88.38 104 GLY A O 1
ATOM 800 N N . LEU A 1 105 ? 1.032 7.322 18.665 1.00 86.75 105 LEU A N 1
ATOM 801 C CA . LEU A 1 105 ? 1.492 6.016 19.134 1.00 86.75 105 LEU A CA 1
ATOM 802 C C . LEU A 1 105 ? 1.374 4.937 18.046 1.00 86.75 105 LEU A C 1
ATOM 804 O O . LEU A 1 105 ? 2.323 4.192 17.819 1.00 86.75 105 LEU A O 1
ATOM 808 N N . ILE A 1 106 ? 0.250 4.881 17.330 1.00 84.94 106 ILE A N 1
ATOM 809 C CA . ILE A 1 106 ? 0.020 3.929 16.233 1.00 84.94 106 ILE A CA 1
ATOM 810 C C . ILE A 1 106 ? 1.053 4.118 15.114 1.00 84.94 106 ILE A C 1
ATOM 812 O O . ILE A 1 106 ? 1.627 3.144 14.623 1.00 84.94 106 ILE A O 1
ATOM 816 N N . VAL A 1 107 ? 1.333 5.364 14.724 1.00 89.25 107 VAL A N 1
ATOM 817 C CA . VAL A 1 107 ? 2.356 5.680 13.716 1.00 89.25 107 VAL A CA 1
ATOM 818 C C . VAL A 1 107 ? 3.742 5.267 14.196 1.00 89.25 107 VAL A C 1
ATOM 820 O O . VAL A 1 107 ? 4.472 4.608 13.452 1.00 89.25 107 VAL A O 1
ATOM 823 N N . LEU A 1 108 ? 4.088 5.597 15.442 1.00 90.12 108 LEU A N 1
ATOM 824 C CA . LEU A 1 108 ? 5.367 5.235 16.044 1.00 90.12 108 LEU A CA 1
ATOM 825 C C . LEU A 1 108 ? 5.574 3.716 16.052 1.00 90.12 108 LEU A C 1
ATOM 827 O O . LEU A 1 108 ? 6.630 3.244 15.628 1.00 90.12 108 LEU A O 1
ATOM 831 N N . LEU A 1 109 ? 4.565 2.944 16.460 1.00 87.81 109 LEU A N 1
ATOM 832 C CA . LEU A 1 109 ? 4.620 1.481 16.471 1.00 87.81 109 LEU A CA 1
ATOM 833 C C . LEU A 1 109 ? 4.720 0.897 15.056 1.00 87.81 109 LEU A C 1
ATOM 835 O O . LEU A 1 109 ? 5.542 0.008 14.825 1.00 87.81 109 LEU A O 1
ATOM 839 N N . ALA A 1 110 ? 3.946 1.410 14.097 1.00 86.56 110 ALA A N 1
ATOM 840 C CA . ALA A 1 110 ? 3.971 0.939 12.712 1.00 86.56 110 ALA A CA 1
ATOM 841 C C . ALA A 1 110 ? 5.342 1.163 12.052 1.00 86.56 110 ALA A C 1
ATOM 843 O O . ALA A 1 110 ? 5.908 0.245 11.456 1.00 86.56 110 ALA A O 1
ATOM 844 N N . MET A 1 111 ? 5.908 2.365 12.200 1.00 89.19 111 MET A N 1
ATOM 845 C CA . MET A 1 111 ? 7.232 2.693 11.666 1.00 89.19 111 MET A CA 1
ATOM 846 C C . MET A 1 111 ? 8.340 1.900 12.357 1.00 89.19 111 MET A C 1
ATOM 848 O O . MET A 1 111 ? 9.227 1.387 11.677 1.00 89.19 111 MET A O 1
ATOM 852 N N . SER A 1 112 ? 8.276 1.766 13.685 1.00 89.12 112 SER A N 1
ATOM 853 C CA . SER A 1 112 ? 9.262 0.993 14.451 1.00 89.12 112 SER A CA 1
ATOM 854 C C . SER A 1 112 ? 9.247 -0.472 14.031 1.00 89.12 112 SER A C 1
ATOM 856 O O . SER A 1 112 ? 10.297 -1.040 13.758 1.00 89.12 112 SER A O 1
ATOM 858 N N . THR A 1 113 ? 8.060 -1.065 13.884 1.00 84.56 113 THR A N 1
ATOM 859 C CA . THR A 1 113 ? 7.909 -2.447 13.408 1.00 84.56 113 THR A CA 1
ATOM 860 C C . THR A 1 113 ? 8.478 -2.614 12.001 1.00 84.56 113 THR A C 1
ATOM 862 O O . THR A 1 113 ? 9.216 -3.560 11.749 1.00 84.56 113 THR A O 1
ATOM 865 N N . ALA A 1 114 ? 8.202 -1.679 11.085 1.00 84.94 114 ALA A N 1
ATOM 866 C CA . ALA A 1 114 ? 8.760 -1.724 9.735 1.00 84.94 114 ALA A CA 1
ATOM 867 C C . ALA A 1 114 ? 10.299 -1.656 9.742 1.00 84.94 114 ALA A C 1
ATOM 869 O O . ALA A 1 114 ? 10.944 -2.405 9.012 1.00 84.94 114 ALA A O 1
ATOM 870 N N . LEU A 1 115 ? 10.891 -0.805 10.584 1.00 84.19 115 LEU A N 1
ATOM 871 C CA . LEU A 1 115 ? 12.346 -0.709 10.737 1.00 84.19 115 LEU A CA 1
ATOM 872 C C . LEU A 1 115 ? 12.957 -1.977 11.343 1.00 84.19 115 LEU A C 1
ATOM 874 O O . LEU A 1 115 ? 13.988 -2.431 10.862 1.00 84.19 115 LEU A O 1
ATOM 878 N N . LEU A 1 116 ? 12.313 -2.572 12.351 1.00 85.12 116 LEU A N 1
ATOM 879 C CA . LEU A 1 116 ? 12.757 -3.830 12.966 1.00 85.12 116 LEU A CA 1
ATOM 880 C C . LEU A 1 116 ? 12.713 -5.018 11.995 1.00 85.12 116 LEU A C 1
ATOM 882 O O . LEU A 1 116 ? 13.426 -5.995 12.193 1.00 85.12 116 LEU A O 1
ATOM 886 N N . LEU A 1 117 ? 11.889 -4.935 10.949 1.00 83.12 117 LEU A N 1
ATOM 887 C CA . LEU A 1 117 ? 11.814 -5.916 9.864 1.00 83.12 117 LEU A CA 1
ATOM 888 C C . LEU A 1 117 ? 12.767 -5.595 8.696 1.00 83.12 117 LEU A C 1
ATOM 890 O O . LEU A 1 117 ? 12.576 -6.119 7.598 1.00 83.12 117 LEU A O 1
ATOM 894 N N . ASP A 1 118 ? 13.746 -4.706 8.901 1.00 83.06 118 ASP A N 1
ATOM 895 C CA . ASP A 1 118 ? 14.691 -4.232 7.880 1.00 83.06 118 ASP A CA 1
ATOM 896 C C . ASP A 1 118 ? 13.999 -3.691 6.612 1.00 83.06 118 ASP A C 1
ATOM 898 O O . ASP A 1 118 ? 14.500 -3.790 5.484 1.00 83.06 118 ASP A O 1
ATOM 902 N N . ALA A 1 119 ? 12.808 -3.102 6.765 1.00 78.94 119 ALA A N 1
ATOM 903 C CA . ALA A 1 119 ? 12.091 -2.536 5.637 1.00 78.94 119 ALA A CA 1
ATOM 904 C C . ALA A 1 119 ? 12.789 -1.265 5.128 1.00 78.94 119 ALA A C 1
ATOM 906 O O . ALA A 1 119 ? 13.173 -0.377 5.888 1.00 78.94 119 ALA A O 1
ATOM 907 N N . GLY A 1 120 ? 12.901 -1.133 3.804 1.00 78.12 120 GLY A N 1
ATOM 908 C CA . GLY A 1 120 ? 13.440 0.082 3.192 1.00 78.12 120 GLY A CA 1
ATOM 909 C C . GLY A 1 120 ? 12.591 1.321 3.505 1.00 78.12 120 GLY A C 1
ATOM 910 O O . GLY A 1 120 ? 11.386 1.221 3.738 1.00 78.12 120 GLY A O 1
ATOM 911 N N . ILE A 1 121 ? 13.197 2.509 3.420 1.00 80.69 121 ILE A N 1
ATOM 912 C CA . ILE A 1 121 ? 12.571 3.788 3.812 1.00 80.69 121 ILE A CA 1
ATOM 913 C C . ILE A 1 121 ? 11.175 4.015 3.211 1.00 80.69 121 ILE A C 1
ATOM 915 O O . ILE A 1 121 ? 10.271 4.484 3.894 1.00 80.69 121 ILE A O 1
ATOM 919 N N . LEU A 1 122 ? 10.966 3.608 1.955 1.00 78.81 122 LEU A N 1
ATOM 920 C CA . LEU A 1 122 ? 9.669 3.718 1.291 1.00 78.81 122 LEU A CA 1
ATOM 921 C C . LEU A 1 122 ? 8.584 2.897 2.005 1.00 78.81 122 LEU A C 1
ATOM 923 O O . LEU A 1 122 ? 7.467 3.378 2.159 1.00 78.81 122 LEU A O 1
ATOM 927 N N . PHE A 1 123 ? 8.907 1.680 2.450 1.00 76.75 123 PHE A N 1
ATOM 928 C CA . PHE A 1 123 ? 7.978 0.822 3.187 1.00 76.75 123 PHE A CA 1
ATOM 929 C C . PHE A 1 123 ? 7.676 1.377 4.576 1.00 76.75 123 PHE A C 1
ATOM 931 O O . PHE A 1 123 ? 6.521 1.357 4.985 1.00 76.75 123 PHE A O 1
ATOM 938 N N . VAL A 1 124 ? 8.678 1.926 5.265 1.00 82.81 124 VAL A N 1
ATOM 939 C CA . VAL A 1 124 ? 8.489 2.576 6.572 1.00 82.81 124 VAL A CA 1
ATOM 940 C C . VAL A 1 124 ? 7.518 3.753 6.449 1.00 82.81 124 VAL A C 1
ATOM 942 O O . VAL A 1 124 ? 6.563 3.856 7.215 1.00 82.81 124 VAL A O 1
ATOM 945 N N . THR A 1 125 ? 7.698 4.609 5.437 1.00 85.00 125 THR A N 1
ATOM 946 C CA . THR A 1 125 ? 6.764 5.713 5.172 1.00 85.00 125 THR A CA 1
ATOM 947 C C . THR A 1 125 ? 5.376 5.206 4.776 1.00 85.00 125 THR A C 1
ATOM 949 O O . THR A 1 125 ? 4.380 5.782 5.202 1.00 85.00 125 THR A O 1
ATOM 952 N N . GLN A 1 126 ? 5.274 4.122 4.000 1.00 83.00 126 GLN A N 1
ATOM 953 C CA . GLN A 1 126 ? 3.974 3.522 3.680 1.00 83.00 126 GLN A CA 1
ATOM 954 C C . GLN A 1 126 ? 3.274 2.966 4.921 1.00 83.00 126 GLN A C 1
ATOM 956 O O . GLN A 1 126 ? 2.080 3.193 5.071 1.00 83.00 126 GLN A O 1
ATOM 961 N N . ALA A 1 127 ? 3.994 2.310 5.831 1.00 83.44 127 ALA A N 1
ATOM 962 C CA . ALA A 1 127 ? 3.429 1.818 7.084 1.00 83.44 127 ALA A CA 1
ATOM 963 C C . ALA A 1 127 ? 2.823 2.960 7.917 1.00 83.44 127 ALA A C 1
ATOM 965 O O . ALA A 1 127 ? 1.707 2.822 8.409 1.00 83.44 127 ALA A O 1
ATOM 966 N N . ALA A 1 128 ? 3.510 4.106 7.997 1.00 86.50 128 ALA A N 1
ATOM 967 C CA . ALA A 1 128 ? 2.992 5.309 8.651 1.00 86.50 128 ALA A CA 1
ATOM 968 C C . ALA A 1 128 ? 1.726 5.854 7.973 1.00 86.50 128 ALA A C 1
ATOM 970 O O . ALA A 1 128 ? 0.733 6.138 8.632 1.00 86.50 128 ALA A O 1
ATOM 971 N N . VAL A 1 129 ? 1.741 5.999 6.643 1.00 87.12 129 VAL A N 1
ATOM 972 C CA . VAL A 1 129 ? 0.586 6.528 5.899 1.00 87.12 129 VAL A CA 1
ATOM 973 C C . VAL A 1 129 ? -0.622 5.602 6.042 1.00 87.12 129 VAL A C 1
ATOM 975 O O . VAL A 1 129 ? -1.722 6.077 6.307 1.00 87.12 129 VAL A O 1
ATOM 978 N N . GLN A 1 130 ? -0.424 4.287 5.918 1.00 80.75 130 GLN A N 1
ATOM 979 C CA . GLN A 1 130 ? -1.497 3.306 6.082 1.00 80.75 130 GLN A CA 1
ATOM 980 C C . GLN A 1 130 ? -2.066 3.327 7.496 1.00 80.75 130 GLN A C 1
ATOM 982 O O . GLN A 1 130 ? -3.282 3.320 7.656 1.00 80.75 130 GLN A O 1
ATOM 987 N N . SER A 1 131 ? -1.214 3.394 8.520 1.00 81.19 131 SER A N 1
ATOM 988 C CA . SER A 1 131 ? -1.684 3.400 9.902 1.00 81.19 131 SER A CA 1
ATOM 989 C C . SER A 1 131 ? -2.497 4.657 10.229 1.00 81.19 131 SER A C 1
ATOM 991 O O . SER A 1 131 ? -3.504 4.556 10.928 1.00 81.19 131 SER A O 1
ATOM 993 N N . ILE A 1 132 ? -2.148 5.808 9.641 1.00 84.31 132 ILE A N 1
ATOM 994 C CA . ILE A 1 132 ? -2.949 7.036 9.743 1.00 84.31 132 ILE A CA 1
ATOM 995 C C . ILE A 1 132 ? -4.308 6.866 9.073 1.00 84.31 132 ILE A C 1
ATOM 997 O O . ILE A 1 132 ? -5.325 7.173 9.687 1.00 84.31 132 ILE A O 1
ATOM 1001 N N . VAL A 1 133 ? -4.339 6.376 7.831 1.00 80.31 133 VAL A N 1
ATOM 1002 C CA . VAL A 1 133 ? -5.594 6.149 7.097 1.00 80.31 133 VAL A CA 1
ATOM 1003 C C . VAL A 1 133 ? -6.508 5.214 7.886 1.00 80.31 133 VAL A C 1
ATOM 1005 O O . VAL A 1 133 ? -7.678 5.525 8.078 1.00 80.31 133 VAL A O 1
ATOM 1008 N N . VAL A 1 134 ? -5.969 4.093 8.373 1.00 75.94 134 VAL A N 1
ATOM 1009 C CA . VAL A 1 134 ? -6.697 3.113 9.189 1.00 75.94 134 VAL A CA 1
ATOM 1010 C C . VAL A 1 134 ? -7.289 3.761 10.437 1.00 75.94 134 VAL A C 1
ATOM 1012 O O . VAL A 1 134 ? -8.477 3.597 10.693 1.00 75.94 134 VAL A O 1
ATOM 1015 N N . ALA A 1 135 ? -6.481 4.504 11.192 1.00 76.31 135 ALA A N 1
ATOM 1016 C CA . ALA A 1 135 ? -6.918 5.119 12.439 1.00 76.31 135 ALA A CA 1
ATOM 1017 C C . ALA A 1 135 ? -7.893 6.292 12.234 1.00 76.31 135 ALA A C 1
ATOM 1019 O O . ALA A 1 135 ? -8.671 6.594 13.136 1.00 76.31 135 ALA A O 1
ATOM 1020 N N . ALA A 1 136 ? -7.849 6.960 11.077 1.00 74.56 136 ALA A N 1
ATOM 1021 C CA . ALA A 1 136 ? -8.641 8.155 10.802 1.00 74.56 136 ALA A CA 1
ATOM 1022 C C . ALA A 1 136 ? -9.977 7.884 10.092 1.00 74.56 136 ALA A C 1
ATOM 1024 O O . ALA A 1 136 ? -10.924 8.632 10.324 1.00 74.56 136 ALA A O 1
ATOM 1025 N N . LEU A 1 137 ? -10.066 6.881 9.205 1.00 68.62 137 LEU A N 1
ATOM 1026 C CA . LEU A 1 137 ? -11.237 6.730 8.328 1.00 68.62 137 LEU A CA 1
ATOM 1027 C C . LEU A 1 137 ? -12.406 5.954 8.943 1.00 68.62 137 LEU A C 1
ATOM 1029 O O . LEU A 1 137 ? -13.544 6.306 8.657 1.00 68.62 137 LEU A O 1
ATOM 1033 N N . VAL A 1 138 ? -12.175 4.906 9.741 1.00 61.00 138 VAL A N 1
ATOM 1034 C CA . VAL A 1 138 ? -13.278 4.100 10.299 1.00 61.00 138 VAL A CA 1
ATOM 1035 C C . VAL A 1 138 ? -12.921 3.612 11.705 1.00 61.00 138 VAL A C 1
ATOM 1037 O O . VAL A 1 138 ? -12.220 2.608 11.843 1.00 61.00 138 VAL A O 1
ATOM 1040 N N . PRO A 1 139 ? -13.372 4.310 12.758 1.00 56.00 139 PRO A N 1
ATOM 1041 C CA . PRO A 1 139 ? -13.206 3.834 14.121 1.00 56.00 139 PRO A CA 1
ATOM 1042 C C . PRO A 1 139 ? -14.166 2.668 14.407 1.00 56.00 139 PRO A C 1
ATOM 1044 O O . PRO A 1 139 ? -15.373 2.798 14.224 1.00 56.00 139 PRO A O 1
ATOM 1047 N N . GLY A 1 140 ? -13.634 1.546 14.901 1.00 60.44 140 GLY A N 1
ATOM 1048 C CA . GLY A 1 140 ? -14.423 0.432 15.445 1.00 60.44 140 GLY A CA 1
ATOM 1049 C C . GLY A 1 140 ? -14.277 -0.899 14.698 1.00 60.44 140 GLY A C 1
ATOM 1050 O O . GLY A 1 140 ? -13.960 -0.948 13.511 1.00 60.44 140 GLY A O 1
ATOM 1051 N N . ALA A 1 141 ? -14.559 -1.990 15.418 1.00 60.22 141 ALA A N 1
ATOM 1052 C CA . ALA A 1 141 ? -14.332 -3.368 14.970 1.00 60.22 141 ALA A CA 1
ATOM 1053 C C . ALA A 1 141 ? -15.148 -3.779 13.725 1.00 60.22 141 ALA A C 1
ATOM 1055 O O . ALA A 1 141 ? -14.707 -4.633 12.957 1.00 60.22 141 ALA A O 1
ATOM 1056 N N . GLU A 1 142 ? -16.309 -3.161 13.479 1.00 63.25 142 GLU A N 1
ATOM 1057 C CA . GLU A 1 142 ? -17.095 -3.402 12.255 1.00 63.25 142 GLU A CA 1
ATOM 1058 C C . GLU A 1 142 ? -16.351 -2.931 10.993 1.00 63.25 142 GLU A C 1
ATOM 1060 O O . GLU A 1 142 ? -16.393 -3.589 9.953 1.00 63.25 142 GLU A O 1
ATOM 1065 N N . GLY A 1 143 ? -15.568 -1.851 11.100 1.00 71.94 143 GLY A N 1
ATOM 1066 C CA . GLY A 1 143 ? -14.714 -1.363 10.018 1.00 71.94 143 GLY A CA 1
ATOM 1067 C C . GLY A 1 143 ? -13.509 -2.263 9.740 1.00 71.94 143 GLY A C 1
ATOM 1068 O O . GLY A 1 143 ? -12.982 -2.258 8.629 1.00 71.94 143 GLY A O 1
ATOM 1069 N N . ALA A 1 144 ? -13.060 -3.051 10.718 1.00 72.38 144 ALA A N 1
ATOM 1070 C CA . ALA A 1 144 ? -11.904 -3.938 10.590 1.00 72.38 144 ALA A CA 1
ATOM 1071 C C . ALA A 1 144 ? -12.106 -4.992 9.501 1.00 72.38 144 ALA A C 1
ATOM 1073 O O . ALA A 1 144 ? -11.239 -5.211 8.652 1.00 72.38 144 ALA A O 1
ATOM 1074 N N . PHE A 1 145 ? -13.277 -5.632 9.528 1.00 78.56 145 PHE A N 1
ATOM 1075 C CA . PHE A 1 145 ? -13.610 -6.733 8.636 1.00 78.56 145 PHE A CA 1
ATOM 1076 C C . PHE A 1 145 ? -13.756 -6.258 7.187 1.00 78.56 145 PHE A C 1
ATOM 1078 O O . PHE A 1 145 ? -13.205 -6.880 6.277 1.00 78.56 145 PHE A O 1
ATOM 1085 N N . LEU A 1 146 ? -14.413 -5.112 6.979 1.00 81.44 146 LEU A N 1
ATOM 1086 C CA . LEU A 1 146 ? -14.550 -4.468 5.667 1.00 81.44 146 LEU A CA 1
ATOM 1087 C C . LEU A 1 146 ? -13.181 -4.114 5.066 1.00 81.44 146 LEU A C 1
ATOM 1089 O O . LEU A 1 146 ? -12.902 -4.400 3.906 1.00 81.44 146 LEU A O 1
ATOM 1093 N N . ARG A 1 147 ? -12.269 -3.563 5.872 1.00 81.81 147 ARG A N 1
ATOM 1094 C CA . ARG A 1 147 ? -10.927 -3.175 5.404 1.00 81.81 147 ARG A CA 1
ATOM 1095 C C . ARG A 1 147 ? -10.018 -4.375 5.142 1.00 81.81 147 ARG A C 1
ATOM 1097 O O . ARG A 1 147 ? -9.195 -4.343 4.226 1.00 81.81 147 ARG A O 1
ATOM 1104 N N . TRP A 1 148 ? -10.154 -5.437 5.934 1.00 82.94 148 TRP A N 1
ATOM 1105 C CA . TRP A 1 148 ? -9.428 -6.687 5.716 1.00 82.94 148 TRP A CA 1
ATOM 1106 C C . TRP A 1 148 ? -9.891 -7.390 4.433 1.00 82.94 148 TRP A C 1
ATOM 1108 O O . TRP A 1 148 ? -9.058 -7.797 3.622 1.00 82.94 148 TRP A O 1
ATOM 1118 N N . THR A 1 149 ? -11.203 -7.473 4.203 1.00 84.88 149 THR A N 1
ATOM 1119 C CA . THR A 1 149 ? -11.771 -8.045 2.970 1.00 84.88 149 THR A CA 1
ATOM 1120 C C . THR A 1 149 ? -11.424 -7.208 1.738 1.00 84.88 149 THR A C 1
ATOM 1122 O O . THR A 1 149 ? -10.996 -7.771 0.732 1.00 84.88 149 THR A O 1
ATOM 1125 N N . ASP A 1 150 ? -11.462 -5.878 1.832 1.00 86.56 150 ASP A N 1
ATOM 1126 C CA . ASP A 1 150 ? -10.937 -4.966 0.809 1.00 86.56 150 ASP A CA 1
ATOM 1127 C C . ASP A 1 150 ? -9.482 -5.273 0.438 1.00 86.56 150 ASP A C 1
ATOM 1129 O O . ASP A 1 150 ? -9.138 -5.363 -0.743 1.00 86.56 150 ASP A O 1
ATOM 1133 N N . ALA A 1 151 ? -8.610 -5.449 1.436 1.00 85.94 151 ALA A N 1
ATOM 1134 C CA . ALA A 1 151 ? -7.201 -5.749 1.199 1.00 85.94 151 ALA A CA 1
ATOM 1135 C C . ALA A 1 151 ? -7.022 -7.071 0.434 1.00 85.94 151 ALA A C 1
ATOM 1137 O O . ALA A 1 151 ? -6.162 -7.161 -0.447 1.00 85.94 151 ALA A O 1
ATOM 1138 N N . LEU A 1 152 ? -7.858 -8.076 0.718 1.00 87.75 152 LEU A N 1
ATOM 1139 C CA . LEU A 1 152 ? -7.874 -9.345 -0.013 1.00 87.75 152 LEU A CA 1
ATOM 1140 C C . LEU A 1 152 ? -8.378 -9.181 -1.450 1.00 87.75 152 LEU A C 1
ATOM 1142 O O . LEU A 1 152 ? -7.762 -9.732 -2.363 1.00 87.75 152 LEU A O 1
ATOM 1146 N N . ILE A 1 153 ? -9.440 -8.401 -1.673 1.00 91.19 153 ILE A N 1
ATOM 1147 C CA . ILE A 1 153 ? -9.958 -8.095 -3.017 1.00 91.19 153 ILE A CA 1
ATOM 1148 C C . ILE A 1 153 ? -8.873 -7.395 -3.839 1.00 91.19 153 ILE A C 1
ATOM 1150 O O . ILE A 1 153 ? -8.531 -7.837 -4.938 1.00 91.19 153 ILE A O 1
ATOM 1154 N N . GLY A 1 154 ? -8.262 -6.350 -3.279 1.00 87.62 154 GLY A N 1
ATOM 1155 C CA . GLY A 1 154 ? -7.161 -5.624 -3.903 1.00 87.62 154 GLY A CA 1
ATOM 1156 C C . GLY A 1 154 ? -5.956 -6.509 -4.211 1.00 87.62 154 GLY A C 1
ATOM 1157 O O . GLY A 1 154 ? -5.401 -6.450 -5.310 1.00 87.62 154 GLY A O 1
ATOM 1158 N N . GLY A 1 155 ? -5.576 -7.375 -3.271 1.00 86.94 155 GLY A N 1
ATOM 1159 C CA . GLY A 1 155 ? -4.516 -8.363 -3.454 1.00 86.94 155 GLY A CA 1
ATOM 1160 C C . GLY A 1 155 ? -4.822 -9.387 -4.547 1.00 86.94 155 GLY A C 1
ATOM 1161 O O . GLY A 1 155 ? -3.966 -9.677 -5.383 1.00 86.94 155 GLY A O 1
ATOM 1162 N N . GLY A 1 156 ? -6.058 -9.886 -4.607 1.00 90.50 156 GLY A N 1
ATOM 1163 C CA . GLY A 1 156 ? -6.530 -10.792 -5.655 1.00 90.50 156 GLY A CA 1
ATOM 1164 C C . GLY A 1 156 ? -6.485 -10.145 -7.038 1.00 90.50 156 GLY A C 1
ATOM 1165 O O . GLY A 1 156 ? -5.937 -10.719 -7.982 1.00 90.50 156 GLY A O 1
ATOM 1166 N N . VAL A 1 157 ? -6.962 -8.905 -7.153 1.00 92.00 157 VAL A N 1
ATOM 1167 C CA . VAL A 1 157 ? -6.871 -8.127 -8.396 1.00 92.00 157 VAL A CA 1
ATOM 1168 C C . VAL A 1 157 ? -5.415 -7.877 -8.783 1.00 92.00 157 VAL A C 1
ATOM 1170 O O . VAL A 1 157 ? -5.058 -8.032 -9.952 1.00 92.00 157 VAL A O 1
ATOM 1173 N N . ALA A 1 158 ? -4.542 -7.568 -7.821 1.00 88.19 158 ALA A N 1
ATOM 1174 C CA . ALA A 1 158 ? -3.110 -7.453 -8.070 1.00 88.19 158 ALA A CA 1
ATOM 1175 C C . ALA A 1 158 ? -2.490 -8.764 -8.556 1.00 88.19 158 ALA A C 1
ATOM 1177 O O . ALA A 1 158 ? -1.650 -8.721 -9.450 1.00 88.19 158 ALA A O 1
ATOM 1178 N N . LEU A 1 159 ? -2.892 -9.920 -8.025 1.00 87.94 159 LEU A N 1
ATOM 1179 C CA . LEU A 1 159 ? -2.411 -11.226 -8.485 1.00 87.94 159 LEU A CA 1
ATOM 1180 C C . LEU A 1 159 ? -2.821 -11.490 -9.932 1.00 87.94 159 LEU A C 1
ATOM 1182 O O . LEU A 1 159 ? -1.972 -11.831 -10.756 1.00 87.94 159 LEU A O 1
ATOM 1186 N N . VAL A 1 160 ? -4.094 -11.273 -10.265 1.00 89.69 160 VAL A N 1
ATOM 1187 C CA . VAL A 1 160 ? -4.602 -11.441 -11.635 1.00 89.69 160 VAL A CA 1
ATOM 1188 C C . VAL A 1 160 ? -3.892 -10.491 -12.590 1.00 89.69 160 VAL A C 1
ATOM 1190 O O . VAL A 1 160 ? -3.331 -10.916 -13.601 1.00 89.69 160 VAL A O 1
ATOM 1193 N N . ALA A 1 161 ? -3.817 -9.210 -12.235 1.00 87.19 161 ALA A N 1
ATOM 1194 C CA . ALA A 1 161 ? -3.085 -8.230 -13.017 1.00 87.19 161 ALA A CA 1
ATOM 1195 C C . ALA A 1 161 ? -1.606 -8.628 -13.149 1.00 87.19 161 ALA A C 1
ATOM 1197 O O . ALA A 1 161 ? -1.015 -8.444 -14.215 1.00 87.19 161 ALA A O 1
ATOM 1198 N N . ALA A 1 162 ? -0.995 -9.180 -12.097 1.00 83.75 162 ALA A N 1
ATOM 1199 C CA . ALA A 1 162 ? 0.397 -9.602 -12.108 1.00 83.75 162 ALA A CA 1
ATOM 1200 C C . ALA A 1 162 ? 0.677 -10.693 -13.147 1.00 83.75 162 ALA A C 1
ATOM 1202 O O . ALA A 1 162 ? 1.749 -10.642 -13.757 1.00 83.75 162 ALA A O 1
ATOM 1203 N N . MET A 1 163 ? -0.281 -11.601 -13.373 1.00 83.69 163 MET A N 1
ATOM 1204 C CA . MET A 1 163 ? -0.213 -12.687 -14.361 1.00 83.69 163 MET A CA 1
ATOM 1205 C C . MET A 1 163 ? -0.339 -12.204 -15.812 1.00 83.69 163 MET A C 1
ATOM 1207 O O . MET A 1 163 ? 0.282 -12.780 -16.698 1.00 83.69 163 MET A O 1
ATOM 1211 N N . ILE A 1 164 ? -1.103 -11.137 -16.066 1.00 79.81 164 ILE A N 1
ATOM 1212 C CA . ILE A 1 164 ? -1.379 -10.637 -17.429 1.00 79.81 164 ILE A CA 1
ATOM 1213 C C . ILE A 1 164 ? -0.156 -9.964 -18.065 1.00 79.81 164 ILE A C 1
ATOM 1215 O O . ILE A 1 164 ? -0.014 -9.908 -19.285 1.00 79.81 164 ILE A O 1
ATOM 1219 N N . VAL A 1 165 ? 0.739 -9.406 -17.256 1.00 66.94 165 VAL A N 1
ATOM 1220 C CA . VAL A 1 165 ?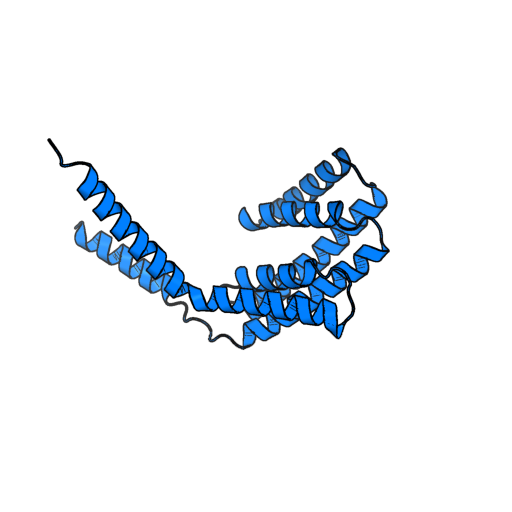 1.854 -8.626 -17.794 1.00 66.94 165 VAL A CA 1
ATOM 1221 C C . VAL A 1 165 ? 3.024 -9.525 -18.148 1.00 66.94 165 VAL A C 1
ATOM 1223 O O . VAL A 1 165 ? 3.515 -10.247 -17.276 1.00 66.94 165 VAL A O 1
ATOM 1226 N N . PRO A 1 166 ? 3.554 -9.405 -19.377 1.00 57.12 166 PRO A N 1
ATOM 1227 C CA . PRO A 1 166 ? 4.779 -10.089 -19.739 1.00 57.12 166 PRO A CA 1
ATOM 1228 C C . PRO A 1 166 ? 5.875 -9.645 -18.778 1.00 57.12 166 PRO A C 1
ATOM 1230 O O . PRO A 1 166 ? 6.047 -8.443 -18.555 1.00 57.12 166 PRO A O 1
ATOM 1233 N N . ALA A 1 167 ? 6.593 -10.610 -18.192 1.00 55.16 167 ALA A N 1
ATOM 1234 C CA . ALA A 1 167 ? 7.755 -10.342 -17.359 1.00 55.16 167 ALA A CA 1
ATOM 1235 C C . ALA A 1 167 ? 8.675 -9.419 -18.155 1.00 55.16 167 ALA A C 1
ATOM 1237 O O . ALA A 1 167 ? 9.334 -9.861 -19.096 1.00 55.16 167 ALA A O 1
ATOM 1238 N N . ALA A 1 168 ? 8.641 -8.118 -17.846 1.00 51.16 168 ALA A N 1
ATOM 1239 C CA . ALA A 1 168 ? 9.458 -7.155 -18.552 1.00 51.16 168 ALA A CA 1
ATOM 1240 C C . ALA A 1 168 ? 10.882 -7.677 -18.387 1.00 51.16 168 ALA A C 1
ATOM 1242 O O . ALA A 1 168 ? 11.321 -7.844 -17.241 1.00 51.16 168 ALA A O 1
ATOM 1243 N N . PRO A 1 169 ? 11.562 -8.039 -19.487 1.00 43.69 169 PRO A N 1
ATOM 1244 C CA . PRO A 1 169 ? 12.835 -8.708 -19.374 1.00 43.69 169 PRO A CA 1
ATOM 1245 C C . PRO A 1 169 ? 13.714 -7.775 -18.551 1.00 43.69 169 PRO A C 1
ATOM 1247 O O . PRO A 1 169 ? 13.728 -6.562 -18.786 1.00 43.69 169 PRO A O 1
ATOM 1250 N N . LEU A 1 170 ? 14.366 -8.332 -17.530 1.00 48.12 170 LEU A N 1
ATOM 1251 C CA . LEU A 1 170 ? 15.262 -7.661 -16.586 1.00 48.12 170 LEU A CA 1
ATOM 1252 C C . LEU A 1 170 ? 16.509 -7.109 -17.314 1.00 48.12 170 LEU A C 1
ATOM 1254 O O . LEU A 1 170 ? 17.634 -7.304 -16.882 1.00 48.12 170 LEU A O 1
ATOM 1258 N N . ARG A 1 171 ? 16.342 -6.425 -18.452 1.00 49.72 171 ARG A N 1
ATOM 1259 C CA . ARG A 1 171 ? 17.395 -5.863 -19.305 1.00 49.72 171 ARG A CA 1
ATOM 1260 C C . ARG A 1 171 ? 18.067 -4.666 -18.642 1.00 49.72 171 ARG A C 1
ATOM 1262 O O . ARG A 1 171 ? 19.155 -4.281 -19.047 1.00 49.72 171 ARG A O 1
ATOM 1269 N N . ARG A 1 172 ? 17.477 -4.110 -17.578 1.00 54.84 172 ARG A N 1
ATOM 1270 C CA . ARG A 1 172 ? 17.934 -2.854 -16.973 1.00 54.84 172 ARG A CA 1
ATOM 1271 C C . ARG A 1 172 ? 19.267 -2.915 -16.227 1.00 54.84 172 ARG A C 1
ATOM 1273 O O . ARG A 1 172 ? 20.023 -1.973 -16.424 1.00 54.84 172 ARG A O 1
ATOM 1280 N N . PRO A 1 173 ? 19.635 -3.960 -15.461 1.00 57.28 173 PRO A N 1
ATOM 1281 C CA . PRO A 1 173 ? 20.968 -4.026 -14.866 1.00 57.28 173 PRO A CA 1
ATOM 1282 C C . PRO A 1 173 ? 22.049 -4.075 -15.946 1.00 57.28 173 PRO A C 1
ATOM 1284 O O . PRO A 1 173 ? 23.041 -3.368 -15.845 1.00 57.28 173 PRO A O 1
ATOM 1287 N N . ARG A 1 174 ? 21.822 -4.830 -17.031 1.00 58.88 174 ARG A N 1
ATOM 1288 C CA . ARG A 1 174 ? 22.748 -4.923 -18.170 1.00 58.88 174 ARG A CA 1
ATOM 1289 C C . ARG A 1 174 ? 22.827 -3.628 -18.976 1.00 58.88 174 ARG A C 1
ATOM 1291 O O . ARG A 1 174 ? 23.919 -3.212 -19.333 1.00 58.88 174 ARG A O 1
ATOM 1298 N N . GLU A 1 175 ? 21.700 -2.975 -19.242 1.00 62.84 175 GLU A N 1
ATOM 1299 C CA . GLU A 1 175 ? 21.663 -1.693 -19.958 1.00 62.84 175 GLU A CA 1
ATOM 1300 C C . GLU A 1 175 ? 22.270 -0.554 -19.128 1.00 62.84 175 GLU A C 1
ATOM 1302 O O . GLU A 1 175 ? 23.012 0.264 -19.669 1.00 62.84 175 GLU A O 1
ATOM 1307 N N . GLN A 1 176 ? 22.018 -0.517 -17.814 1.00 67.06 176 GLN A N 1
ATOM 1308 C CA . GLN A 1 176 ? 22.632 0.452 -16.904 1.00 67.06 176 GLN A CA 1
ATOM 1309 C C . GLN A 1 176 ? 24.123 0.167 -16.700 1.00 67.06 176 GLN A C 1
ATOM 1311 O O . GLN A 1 176 ? 24.912 1.104 -16.760 1.00 67.06 176 GLN A O 1
ATOM 1316 N N . ALA A 1 177 ? 24.530 -1.098 -16.566 1.00 71.88 177 ALA A N 1
ATOM 1317 C CA . ALA A 1 177 ? 25.940 -1.485 -16.531 1.00 71.88 177 ALA A CA 1
ATOM 1318 C C . ALA A 1 177 ? 26.654 -1.131 -17.842 1.00 71.88 177 ALA A C 1
ATOM 1320 O O . ALA A 1 177 ? 27.744 -0.577 -17.808 1.00 71.88 177 ALA A O 1
ATOM 1321 N N . ALA A 1 178 ? 26.023 -1.350 -18.999 1.00 75.88 178 ALA A N 1
ATOM 1322 C CA . ALA A 1 178 ? 26.575 -0.963 -20.297 1.00 75.88 178 ALA A CA 1
ATOM 1323 C C . ALA A 1 178 ? 26.622 0.561 -20.496 1.00 75.88 178 ALA A C 1
ATOM 1325 O O . ALA A 1 178 ? 27.470 1.064 -21.230 1.00 75.88 178 ALA A O 1
ATOM 1326 N N . ALA A 1 179 ? 25.708 1.314 -19.880 1.00 77.00 179 ALA A N 1
ATOM 1327 C CA . ALA A 1 179 ? 25.751 2.773 -19.881 1.00 77.00 179 ALA A CA 1
ATOM 1328 C C . ALA A 1 179 ? 26.892 3.302 -18.999 1.00 77.00 179 ALA A C 1
ATOM 1330 O O . ALA A 1 179 ? 27.604 4.207 -19.419 1.00 77.00 179 ALA A O 1
ATOM 1331 N N . VAL A 1 180 ? 27.100 2.714 -17.818 1.00 82.06 180 VAL A N 1
ATOM 1332 C CA . VAL A 1 180 ? 28.222 3.052 -16.927 1.00 82.06 180 VAL A CA 1
ATOM 1333 C C . VAL A 1 180 ? 29.557 2.652 -17.560 1.00 82.06 180 VAL A C 1
ATOM 1335 O O . VAL A 1 180 ? 30.466 3.471 -17.600 1.00 82.06 180 VAL A O 1
ATOM 1338 N N . ALA A 1 181 ? 29.653 1.453 -18.139 1.00 84.75 181 ALA A N 1
ATOM 1339 C CA . ALA A 1 181 ? 30.855 0.972 -18.819 1.00 84.75 181 ALA A CA 1
ATOM 1340 C C . ALA A 1 181 ? 31.247 1.858 -20.011 1.00 84.75 181 ALA A C 1
ATOM 1342 O O . ALA A 1 181 ? 32.415 2.203 -20.148 1.00 84.75 181 ALA A O 1
ATOM 1343 N N . ARG A 1 182 ? 30.278 2.298 -20.828 1.00 86.94 182 ARG A N 1
ATOM 1344 C CA . ARG A 1 182 ? 30.536 3.275 -21.903 1.00 86.94 182 ARG A CA 1
ATOM 1345 C C . ARG A 1 182 ? 31.048 4.606 -21.373 1.00 86.94 182 ARG A C 1
ATOM 1347 O O . ARG A 1 182 ? 31.973 5.162 -21.941 1.00 86.94 182 ARG A O 1
ATOM 1354 N N . LYS A 1 183 ? 30.479 5.088 -20.269 1.00 83.44 183 LYS A N 1
ATOM 1355 C CA . LYS A 1 183 ? 30.895 6.354 -19.659 1.00 83.44 183 LYS A CA 1
ATOM 1356 C C . LYS A 1 183 ? 32.301 6.291 -19.065 1.00 83.44 183 LYS A C 1
ATOM 1358 O O . LYS A 1 183 ? 32.995 7.293 -19.074 1.00 83.44 183 LYS A O 1
ATOM 1363 N N . ILE A 1 184 ? 32.709 5.128 -18.553 1.00 89.25 184 ILE A N 1
ATOM 1364 C CA . ILE A 1 184 ? 34.084 4.884 -18.096 1.00 89.25 184 ILE A CA 1
ATOM 1365 C C . ILE A 1 184 ? 35.035 4.806 -19.298 1.00 89.25 184 ILE A C 1
ATOM 1367 O O . ILE A 1 184 ? 36.108 5.389 -19.248 1.00 89.25 184 ILE A O 1
ATOM 1371 N N . ALA A 1 185 ? 34.626 4.143 -20.384 1.00 86.50 185 ALA A N 1
ATOM 1372 C CA . ALA A 1 185 ? 35.425 4.028 -21.605 1.00 86.50 185 ALA A CA 1
ATOM 1373 C C . ALA A 1 185 ? 35.610 5.358 -22.359 1.00 86.50 185 ALA A C 1
ATOM 1375 O O . ALA A 1 185 ? 36.585 5.502 -23.075 1.00 86.50 185 ALA A O 1
ATOM 1376 N N . GLU A 1 186 ? 34.698 6.323 -22.210 1.00 87.38 186 GLU A N 1
ATOM 1377 C CA . GLU A 1 186 ? 34.851 7.683 -22.759 1.00 87.38 186 GLU A CA 1
ATOM 1378 C C . GLU A 1 186 ? 35.794 8.577 -21.929 1.00 87.38 186 GLU A C 1
ATOM 1380 O O . GLU A 1 186 ? 36.173 9.651 -22.391 1.00 87.38 186 GLU A O 1
ATOM 1385 N N . LEU A 1 187 ? 36.132 8.178 -20.697 1.00 84.38 187 LEU A N 1
ATOM 1386 C CA . LEU A 1 187 ? 36.983 8.944 -19.774 1.00 84.38 187 LEU A CA 1
ATOM 1387 C C . LEU A 1 187 ? 38.428 8.419 -19.691 1.00 84.38 187 LEU A C 1
ATOM 1389 O O . LEU A 1 187 ? 39.238 9.022 -18.985 1.00 84.38 187 LEU A O 1
ATOM 1393 N N . LEU A 1 188 ? 38.728 7.309 -20.370 1.00 62.06 188 LEU A N 1
ATOM 1394 C CA . LEU A 1 188 ? 40.054 6.696 -20.516 1.00 62.06 188 LEU A CA 1
ATOM 1395 C C . LEU A 1 188 ? 40.569 6.919 -21.939 1.00 62.06 188 LEU A C 1
ATOM 1397 O O . LEU A 1 188 ? 41.787 7.156 -22.073 1.00 62.06 188 LEU A O 1
#

Sequence (188 aa):
MEVPLEQMWARSRLSVRGRLARWRSKSWVVAQCAIAAGVAWWIAADLVGHETPFFAPIAAVVSLGTSYGQRLRRVVEVTLGVAIGVLVADLLVTWIGSGAWQLGLIVLLAMSTALLLDAGILFVTQAAVQSIVVAALVPGAEGAFLRWTDALIGGGVALVAAMIVPAAPLRRPREQAAAVARKIAELL

Secondary structure (DSSP, 8-state):
---HHHHHHHHHHHHHHHHHHHHHTTHHHHHHHHHHHHHHHHIIIIIS--S---HHHHHHHHHHHT-SSSHHHHHHHHHHHHHHHHHHHHHHHHHH-SSHHHHHHHHHHHHHHHHHTT--HHHHHHHHHHHHHHHHH--SHHHHHHHHHHHHHHHHHHHHHHHHS------HHHHHHHHHHHHHHT--

Foldseek 3Di:
DPPPPVVVVVVVVVVVVVVVVVCVVCVVLVVLLVVLLVVLCCCLCVVVNDPCLPQQSVLQNQLSVPQAPPRLVSLVVSLVVSLVLLLVLLVQCQVVDADDVSLVVQLVVQLVVCVVVVHPPVNSVVSNVSSNCSRPPDHDDVVSVSNSVSSVSSSVSNNVSSVPDDNPPPCVVVVVVVVVVVVVVVVD